Protein AF-A0A6A5CHT4-F1 (afdb_monomer_lite)

Radius of gyration: 23.26 Å; chains: 1; bounding box: 68×77×58 Å

Structure (mmCIF, N/CA/C/O backbone):
data_AF-A0A6A5CHT4-F1
#
_entry.id   AF-A0A6A5CHT4-F1
#
loop_
_atom_site.group_PDB
_atom_site.id
_atom_site.type_symbol
_atom_site.label_atom_id
_atom_site.label_alt_id
_atom_site.label_comp_id
_atom_site.label_asym_id
_atom_site.label_entity_id
_atom_site.label_seq_id
_atom_site.pdbx_PDB_ins_code
_atom_site.Cartn_x
_atom_site.Cartn_y
_atom_site.Cartn_z
_atom_site.occupancy
_atom_site.B_iso_or_equiv
_atom_site.auth_seq_id
_atom_site.auth_comp_id
_atom_site.auth_asym_id
_atom_site.auth_atom_id
_atom_site.pdbx_PDB_model_num
ATOM 1 N N . MET A 1 1 ? -0.235 -49.324 31.907 1.00 38.91 1 MET A N 1
ATOM 2 C CA . MET A 1 1 ? 0.063 -48.849 30.539 1.00 38.91 1 MET A CA 1
ATOM 3 C C . MET A 1 1 ? -1.149 -49.153 29.674 1.00 38.91 1 MET A C 1
ATOM 5 O O . MET A 1 1 ? -1.351 -50.305 29.325 1.00 38.91 1 MET A O 1
ATOM 9 N N . ILE A 1 2 ? -2.003 -48.160 29.427 1.00 32.97 2 ILE A N 1
ATOM 10 C CA . ILE A 1 2 ? -3.200 -48.293 28.584 1.00 32.97 2 ILE A CA 1
ATOM 11 C C . ILE A 1 2 ? -2.998 -47.318 27.427 1.00 32.97 2 ILE A C 1
ATOM 13 O O . ILE A 1 2 ? -2.928 -46.111 27.636 1.00 32.97 2 ILE A O 1
ATOM 17 N N . SER A 1 3 ? -2.798 -47.869 26.233 1.00 34.25 3 SER A N 1
ATOM 18 C CA . SER A 1 3 ? -2.636 -47.135 24.981 1.00 34.25 3 SER A CA 1
ATOM 19 C C . SER A 1 3 ? -4.022 -46.902 24.385 1.00 34.25 3 SER A C 1
ATOM 21 O O . SER A 1 3 ? -4.659 -47.841 23.911 1.00 34.25 3 SER A O 1
ATOM 23 N N . SER A 1 4 ? -4.511 -45.665 24.443 1.00 37.53 4 SER A N 1
ATOM 24 C CA . SER A 1 4 ? -5.706 -45.233 23.720 1.00 37.53 4 SER A CA 1
ATOM 25 C C . SER A 1 4 ? -5.294 -44.616 22.380 1.00 37.53 4 SER A C 1
ATOM 27 O O . SER A 1 4 ? -4.564 -43.628 22.317 1.00 37.53 4 SER A O 1
ATOM 29 N N . LYS A 1 5 ? -5.754 -45.234 21.287 1.00 37.47 5 LYS A N 1
ATOM 30 C CA . LYS A 1 5 ? -5.679 -44.677 19.929 1.00 37.47 5 LYS A CA 1
ATOM 31 C C . LYS A 1 5 ? -6.566 -43.426 19.832 1.00 37.47 5 LYS A C 1
ATOM 33 O O . LYS A 1 5 ? -7.684 -43.468 20.347 1.00 37.47 5 LYS A O 1
ATOM 38 N N . PRO A 1 6 ? -6.151 -42.360 19.126 1.00 37.06 6 PRO A N 1
ATOM 39 C CA . PRO A 1 6 ? -7.050 -41.267 18.794 1.00 37.06 6 PRO A CA 1
ATOM 40 C C . PRO A 1 6 ? -7.965 -41.656 17.627 1.00 37.06 6 PRO A C 1
ATOM 42 O O . PRO A 1 6 ? -7.514 -42.177 16.606 1.00 37.06 6 PRO A O 1
ATOM 45 N N . SER A 1 7 ? -9.256 -41.384 17.800 1.00 35.72 7 SER A N 1
ATOM 46 C CA . SER A 1 7 ? -10.306 -41.482 16.789 1.00 35.72 7 SER A CA 1
ATOM 47 C C . SER A 1 7 ? -10.088 -40.461 15.670 1.00 35.72 7 SER A C 1
ATOM 49 O O . SER A 1 7 ? -9.978 -39.262 15.932 1.00 35.72 7 SER A O 1
ATOM 51 N N . SER A 1 8 ? -10.068 -40.931 14.426 1.00 33.00 8 SER A N 1
ATOM 52 C CA . SER A 1 8 ? -10.074 -40.109 13.218 1.00 33.00 8 SER A CA 1
ATOM 53 C C . SER A 1 8 ? -11.395 -39.343 13.098 1.00 33.00 8 SER A C 1
ATOM 55 O O . SER A 1 8 ? -12.448 -39.948 12.893 1.00 33.00 8 SER A O 1
ATOM 57 N N . LEU A 1 9 ? -11.330 -38.019 13.225 1.00 36.09 9 LEU A N 1
ATOM 58 C CA . LEU A 1 9 ? -12.411 -37.107 12.859 1.00 36.09 9 LEU A CA 1
ATOM 59 C C . LEU A 1 9 ? -12.574 -37.119 11.336 1.00 36.09 9 LEU A C 1
ATOM 61 O O . LEU A 1 9 ? -11.626 -36.860 10.599 1.00 36.09 9 LEU A O 1
ATOM 65 N N . SER A 1 10 ? -13.782 -37.448 10.893 1.00 34.97 10 SER A N 1
ATOM 66 C CA . SER A 1 10 ? -14.227 -37.412 9.505 1.00 34.97 10 SER A CA 1
ATOM 67 C C . SER A 1 10 ? -14.168 -35.989 8.946 1.00 34.97 10 SER A C 1
ATOM 69 O O . SER A 1 10 ? -14.774 -35.071 9.504 1.00 34.97 10 SER A O 1
ATOM 71 N N . GLU A 1 11 ? -13.467 -35.820 7.827 1.00 34.38 11 GLU A N 1
ATOM 72 C CA . GLU A 1 11 ? -13.495 -34.610 7.008 1.00 34.38 11 GLU A CA 1
ATOM 73 C C . GLU A 1 11 ? -14.907 -34.405 6.439 1.00 34.38 11 GLU A C 1
ATOM 75 O O . GLU A 1 11 ? -15.365 -35.142 5.568 1.00 34.38 11 GLU A O 1
ATOM 80 N N . ASN A 1 12 ? -15.612 -33.395 6.950 1.00 36.75 12 ASN A N 1
ATOM 81 C CA . ASN A 1 12 ? -16.870 -32.930 6.379 1.00 36.75 12 ASN A CA 1
ATOM 82 C C . ASN A 1 12 ? -16.598 -32.242 5.033 1.00 36.75 12 ASN A C 1
ATOM 84 O O . ASN A 1 12 ? -16.135 -31.102 4.966 1.00 36.75 12 ASN A O 1
ATOM 88 N N . THR A 1 13 ? -16.928 -32.936 3.948 1.00 38.38 13 THR A N 1
ATOM 89 C CA . THR A 1 13 ? -16.985 -32.418 2.581 1.00 38.38 13 THR A CA 1
ATOM 90 C C . THR A 1 13 ? -18.195 -31.497 2.404 1.00 38.38 13 THR A C 1
ATOM 92 O O . THR A 1 13 ? -19.235 -31.903 1.894 1.00 38.38 13 THR A O 1
ATOM 95 N N . ALA A 1 14 ? -18.056 -30.237 2.807 1.00 39.94 14 ALA A N 1
ATOM 96 C CA . ALA A 1 14 ? -18.981 -29.159 2.464 1.00 39.94 14 ALA A CA 1
ATOM 97 C C . ALA A 1 14 ? -18.178 -27.973 1.907 1.00 39.94 14 ALA A C 1
ATOM 99 O O . ALA A 1 14 ? -17.934 -27.003 2.611 1.00 39.94 14 ALA A O 1
ATOM 100 N N . ASN A 1 15 ? -17.668 -28.086 0.672 1.00 40.62 15 ASN A N 1
ATOM 101 C CA . ASN A 1 15 ? -16.909 -26.994 0.032 1.00 40.62 15 ASN A CA 1
ATOM 102 C C . ASN A 1 15 ? -16.878 -27.032 -1.514 1.00 40.62 15 ASN A C 1
ATOM 104 O O . ASN A 1 15 ? -15.967 -26.487 -2.135 1.00 40.62 15 ASN A O 1
ATOM 108 N N . ALA A 1 16 ? -17.850 -27.675 -2.168 1.00 39.44 16 ALA A N 1
ATOM 109 C CA . ALA A 1 16 ? -17.782 -27.899 -3.618 1.00 39.44 16 ALA A CA 1
ATOM 110 C C . ALA A 1 16 ? -18.576 -26.904 -4.493 1.00 39.44 16 ALA A C 1
ATOM 112 O O . ALA A 1 16 ? -18.330 -26.855 -5.693 1.00 39.44 16 ALA A O 1
ATOM 113 N N . SER A 1 17 ? -19.491 -26.087 -3.955 1.00 39.78 17 SER A N 1
ATOM 114 C CA . SER A 1 17 ? -20.419 -25.302 -4.798 1.00 39.78 17 SER A CA 1
ATOM 115 C C . SER A 1 17 ? -20.068 -23.820 -5.010 1.00 39.78 17 SER A C 1
ATOM 117 O O . SER A 1 17 ? -20.669 -23.190 -5.874 1.00 39.78 17 SER A O 1
ATOM 119 N N . SER A 1 18 ? -19.076 -23.252 -4.312 1.00 47.69 18 SER A N 1
ATOM 120 C CA . SER A 1 18 ? -18.668 -21.837 -4.472 1.00 47.69 18 SER A CA 1
ATOM 121 C C . SER A 1 18 ? -17.356 -21.628 -5.247 1.00 47.69 18 SER A C 1
ATOM 123 O O . SER A 1 18 ? -17.003 -20.495 -5.571 1.00 47.69 18 SER A O 1
ATOM 125 N N . ASN A 1 19 ? -16.640 -22.702 -5.602 1.00 47.81 19 ASN A N 1
ATOM 126 C CA . ASN A 1 19 ? -15.294 -22.609 -6.184 1.00 47.81 19 ASN A CA 1
ATOM 127 C C . ASN A 1 19 ? -15.244 -22.361 -7.706 1.00 47.81 19 ASN A C 1
ATOM 129 O O . ASN A 1 19 ? -14.164 -22.102 -8.231 1.00 47.81 19 ASN A O 1
ATOM 133 N N . ASN A 1 20 ? -16.379 -22.370 -8.416 1.00 51.00 20 ASN A N 1
ATOM 134 C CA . ASN A 1 20 ? -16.409 -22.176 -9.877 1.00 51.00 20 ASN A CA 1
ATOM 135 C C . ASN A 1 20 ? -16.522 -20.713 -10.342 1.00 51.00 20 ASN A C 1
ATOM 137 O O . ASN A 1 20 ? -16.522 -20.459 -11.543 1.00 51.00 20 ASN A O 1
ATOM 141 N N . LEU A 1 21 ? -16.579 -19.739 -9.429 1.00 56.16 21 LEU A N 1
ATOM 142 C CA . LEU A 1 21 ? -16.681 -18.318 -9.794 1.00 56.16 21 LEU A CA 1
ATOM 143 C C . LEU A 1 21 ? -15.366 -17.701 -10.297 1.00 56.16 21 LEU A C 1
ATOM 145 O O . LEU A 1 21 ? -15.386 -16.587 -10.806 1.00 56.16 21 LEU A O 1
ATOM 149 N N . TRP A 1 22 ? -14.231 -18.400 -10.207 1.00 64.44 22 TRP A N 1
ATOM 150 C CA . TRP A 1 22 ? -12.908 -17.830 -10.491 1.00 64.44 22 TRP A CA 1
ATOM 151 C C . TRP A 1 22 ? -12.179 -18.585 -11.613 1.00 64.44 22 TRP A C 1
ATOM 153 O O . TRP A 1 22 ? -11.127 -19.192 -11.388 1.00 64.44 22 TRP A O 1
ATOM 163 N N . SER A 1 23 ? -12.741 -18.558 -12.827 1.00 65.94 23 SER A N 1
ATOM 164 C CA . SER A 1 23 ? -12.047 -19.034 -14.034 1.00 65.94 23 SER A CA 1
ATOM 165 C C . SER A 1 23 ? -10.729 -18.274 -14.257 1.00 65.94 23 SER A C 1
ATOM 167 O O . SER A 1 23 ? -10.511 -17.186 -13.720 1.00 65.94 23 SER A O 1
ATOM 169 N N . THR A 1 24 ? -9.826 -18.834 -15.064 1.00 61.00 24 THR A N 1
ATOM 170 C CA . THR A 1 24 ? -8.543 -18.196 -15.409 1.00 61.00 24 THR A CA 1
ATOM 171 C C . THR A 1 24 ? -8.716 -16.829 -16.075 1.00 61.00 24 THR A C 1
ATOM 173 O O . THR A 1 24 ? -7.968 -15.914 -15.741 1.00 61.00 24 THR A O 1
ATOM 176 N N . SER A 1 25 ? -9.723 -16.655 -16.940 1.00 59.25 25 SER A N 1
ATOM 177 C CA . SER A 1 25 ? -10.056 -15.351 -17.537 1.00 59.25 25 SER A CA 1
ATOM 178 C C . SER A 1 25 ? -10.517 -14.335 -16.490 1.00 59.25 25 SER A C 1
ATOM 180 O O . SER A 1 25 ? -10.097 -13.185 -16.532 1.00 59.25 25 SER A O 1
ATOM 182 N N . ASN A 1 26 ? -11.287 -14.770 -15.488 1.00 80.44 26 ASN A N 1
ATOM 183 C CA . ASN A 1 26 ? -11.727 -13.898 -14.401 1.00 80.44 26 ASN A CA 1
ATOM 184 C C . ASN A 1 26 ? -10.540 -13.452 -13.521 1.00 80.44 26 ASN A C 1
ATOM 186 O O . ASN A 1 26 ? -10.456 -12.303 -13.104 1.00 80.44 26 ASN A O 1
ATOM 190 N N . LYS A 1 27 ? -9.553 -14.327 -13.276 1.00 81.69 27 LYS A N 1
ATOM 191 C CA . LYS A 1 27 ? -8.373 -13.981 -12.454 1.00 81.69 27 LYS A CA 1
ATOM 192 C C . LYS A 1 27 ? -7.547 -12.824 -13.017 1.00 81.69 27 LYS A C 1
ATOM 194 O O . LYS A 1 27 ? -7.031 -12.036 -12.229 1.00 81.69 27 LYS A O 1
ATOM 199 N N . GLN A 1 28 ? -7.444 -12.719 -14.341 1.00 84.25 28 GLN A N 1
ATOM 200 C CA . GLN A 1 28 ? -6.768 -11.611 -15.015 1.00 84.25 28 GLN A CA 1
ATOM 201 C C . GLN A 1 28 ? -7.445 -10.274 -14.692 1.00 84.25 28 GLN A C 1
ATOM 203 O O . GLN A 1 28 ? -6.804 -9.381 -14.144 1.00 84.25 28 GLN A O 1
ATOM 208 N N . GLU A 1 29 ? -8.749 -10.171 -14.956 1.00 88.56 29 GLU A N 1
ATOM 209 C CA . GLU A 1 29 ? -9.533 -8.947 -14.741 1.00 88.56 29 GLU A CA 1
ATOM 210 C C . GLU A 1 29 ? -9.485 -8.486 -13.277 1.00 88.56 29 GLU A C 1
ATOM 212 O O . GLU A 1 29 ? -9.360 -7.300 -12.973 1.00 88.56 29 GLU A O 1
ATOM 217 N N . LEU A 1 30 ? -9.518 -9.436 -12.343 1.00 90.00 30 LEU A N 1
ATOM 218 C CA . LEU A 1 30 ? -9.447 -9.146 -10.911 1.00 90.00 30 LEU A CA 1
ATOM 219 C C . LEU A 1 30 ? -8.062 -8.691 -10.473 1.00 90.00 30 LEU A C 1
ATOM 221 O O . LEU A 1 30 ? -7.943 -7.874 -9.562 1.00 90.00 30 LEU A O 1
ATOM 225 N N . PHE A 1 31 ? -7.008 -9.228 -11.080 1.00 89.81 31 PHE A N 1
ATOM 226 C CA . PHE A 1 31 ? -5.660 -8.765 -10.799 1.00 89.81 31 PHE A CA 1
ATOM 227 C C . PHE A 1 31 ? -5.429 -7.367 -11.389 1.00 89.81 31 PHE A C 1
ATOM 229 O O . PHE A 1 31 ? -4.841 -6.516 -10.720 1.00 89.81 31 PHE A O 1
ATOM 236 N N . ASP A 1 32 ? -5.961 -7.091 -12.583 1.00 89.81 32 ASP A N 1
ATOM 237 C CA . ASP A 1 32 ? -5.946 -5.753 -13.185 1.00 89.81 32 ASP A CA 1
ATOM 238 C C . ASP A 1 32 ? -6.676 -4.741 -12.296 1.00 89.81 32 ASP A C 1
ATOM 240 O O . ASP A 1 32 ? -6.207 -3.618 -12.116 1.00 89.81 32 ASP A O 1
ATOM 244 N N . LEU A 1 33 ? -7.757 -5.158 -11.635 1.00 92.44 33 LEU A N 1
ATOM 245 C CA . LEU A 1 33 ? -8.448 -4.342 -10.642 1.00 92.44 33 LEU A CA 1
ATOM 246 C C . LEU A 1 33 ? -7.562 -3.999 -9.431 1.00 92.44 33 LEU A C 1
ATOM 248 O O . LEU A 1 33 ? -7.574 -2.857 -8.971 1.00 92.44 33 LEU A O 1
ATOM 252 N N . ILE A 1 34 ? -6.752 -4.948 -8.938 1.00 93.94 34 ILE A N 1
ATOM 253 C CA . ILE A 1 34 ? -5.752 -4.681 -7.885 1.00 93.94 34 ILE A CA 1
ATOM 254 C C . ILE A 1 34 ? -4.716 -3.668 -8.387 1.00 93.94 34 ILE A C 1
ATOM 256 O O . ILE A 1 34 ? -4.393 -2.724 -7.666 1.00 93.94 34 ILE A O 1
ATOM 260 N N . TRP A 1 35 ? -4.198 -3.850 -9.607 1.00 92.81 35 TRP A N 1
ATOM 261 C CA . TRP A 1 35 ? -3.200 -2.961 -10.211 1.00 92.81 35 TRP A CA 1
ATOM 262 C C . TRP A 1 35 ? -3.734 -1.531 -10.363 1.00 92.81 35 TRP A C 1
ATOM 264 O O . TRP A 1 35 ? -3.091 -0.583 -9.912 1.00 92.81 35 TRP A O 1
ATOM 274 N N . GLN A 1 36 ? -4.940 -1.376 -10.914 1.00 93.75 36 GLN A N 1
ATOM 275 C CA . GLN A 1 36 ? -5.582 -0.076 -11.110 1.00 93.75 36 GLN A CA 1
ATOM 276 C C . GLN A 1 36 ? -5.858 0.630 -9.783 1.00 93.75 36 GLN A C 1
ATOM 278 O O . GLN A 1 36 ? -5.482 1.789 -9.625 1.00 93.75 36 GLN A O 1
ATOM 283 N N . ASN A 1 37 ? -6.465 -0.068 -8.816 1.00 96.00 37 ASN A N 1
ATOM 284 C CA . ASN A 1 37 ? -6.767 0.523 -7.514 1.00 96.00 37 ASN A CA 1
ATOM 285 C C . ASN A 1 37 ? -5.491 0.960 -6.784 1.00 96.00 37 ASN A C 1
ATOM 287 O O . ASN A 1 37 ? -5.450 2.037 -6.187 1.00 96.00 37 ASN A O 1
ATOM 291 N N . LYS A 1 38 ? -4.424 0.158 -6.889 1.00 95.00 38 LYS A N 1
ATOM 292 C CA . LYS A 1 38 ? -3.111 0.493 -6.336 1.00 95.00 38 LYS A CA 1
ATOM 293 C C . LYS A 1 38 ? -2.531 1.753 -6.983 1.00 95.00 38 LYS A C 1
ATOM 295 O O . LYS A 1 38 ? -2.039 2.615 -6.262 1.00 95.00 38 LYS A O 1
ATOM 300 N N . ASN A 1 39 ? -2.598 1.897 -8.305 1.00 94.38 39 ASN A N 1
ATOM 301 C CA . ASN A 1 39 ? -2.090 3.089 -8.996 1.00 94.38 39 ASN A CA 1
ATOM 302 C C . ASN A 1 39 ? -2.905 4.339 -8.674 1.00 94.38 39 ASN A C 1
ATOM 304 O O . ASN A 1 39 ? -2.322 5.363 -8.333 1.00 94.38 39 ASN A O 1
ATOM 308 N N . HIS A 1 40 ? -4.235 4.241 -8.675 1.00 95.88 40 HIS A N 1
ATOM 309 C CA . HIS A 1 40 ? -5.104 5.354 -8.296 1.00 95.88 40 HIS A CA 1
ATOM 310 C C . HIS A 1 40 ? -4.875 5.799 -6.844 1.00 95.88 40 HIS A C 1
ATOM 312 O O . HIS A 1 40 ? -4.936 6.993 -6.554 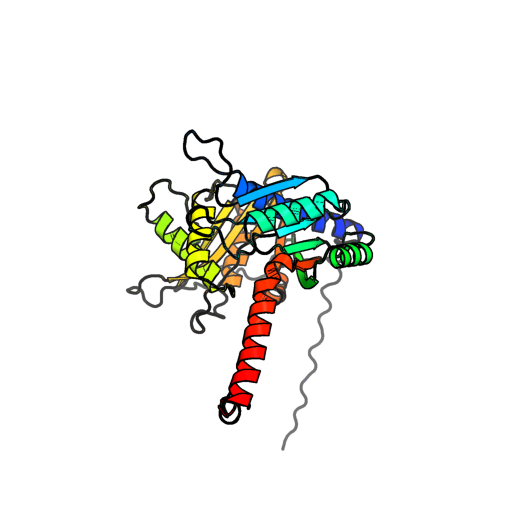1.00 95.88 40 HIS A O 1
ATOM 318 N N . TYR A 1 41 ? -4.544 4.875 -5.933 1.00 96.50 41 TYR A N 1
ATOM 319 C CA . TYR A 1 41 ? -4.115 5.228 -4.578 1.00 96.50 41 TYR A CA 1
ATOM 320 C C . TYR A 1 41 ? -2.853 6.107 -4.597 1.00 96.50 41 TYR A C 1
ATOM 322 O O . TYR A 1 41 ? -2.817 7.143 -3.936 1.00 96.50 41 TYR A O 1
ATOM 330 N N . TYR A 1 42 ? -1.833 5.759 -5.387 1.00 94.88 42 TYR A N 1
ATOM 331 C CA . TYR A 1 42 ? -0.620 6.579 -5.502 1.00 94.88 42 TYR A CA 1
ATOM 332 C C . TYR A 1 42 ? -0.836 7.904 -6.233 1.00 94.88 42 TYR A C 1
ATOM 334 O O . TYR A 1 42 ? -0.249 8.920 -5.850 1.00 94.88 42 TYR A O 1
ATOM 342 N N . GLU A 1 43 ? -1.692 7.924 -7.251 1.00 94.12 43 GLU A N 1
ATOM 343 C CA . GLU A 1 43 ? -2.110 9.157 -7.916 1.00 94.12 43 GLU A CA 1
ATOM 344 C C . GLU A 1 43 ? -2.818 10.088 -6.935 1.00 94.12 43 GLU A C 1
ATOM 346 O O . GLU A 1 43 ? -2.491 11.274 -6.894 1.00 94.12 43 GLU A O 1
ATOM 351 N N . HIS A 1 44 ? -3.703 9.553 -6.087 1.00 94.25 44 HIS A N 1
ATOM 352 C CA . HIS A 1 44 ? -4.362 10.311 -5.023 1.00 94.25 44 HIS A CA 1
ATOM 353 C C . HIS A 1 44 ? -3.350 10.902 -4.046 1.00 94.25 44 HIS A C 1
ATOM 355 O O . HIS A 1 44 ? -3.413 12.094 -3.751 1.00 94.25 44 HIS A O 1
ATOM 361 N N . LEU A 1 45 ? -2.375 10.115 -3.583 1.00 93.50 45 LEU A N 1
ATOM 362 C CA . LEU A 1 45 ? -1.317 10.637 -2.711 1.00 93.50 45 LEU A CA 1
ATOM 363 C C . LEU A 1 45 ? -0.515 11.767 -3.374 1.00 93.50 45 LEU A C 1
ATOM 365 O O . LEU A 1 45 ? -0.066 12.685 -2.692 1.00 93.50 45 LEU A O 1
ATOM 369 N N . SER A 1 46 ? -0.355 11.710 -4.696 1.00 91.19 46 SER A N 1
ATOM 370 C CA . SER A 1 46 ? 0.429 12.677 -5.467 1.00 91.19 46 SER A CA 1
ATOM 371 C C . SER A 1 46 ? -0.329 13.953 -5.832 1.00 91.19 46 SER A C 1
ATOM 373 O O . SER A 1 46 ? 0.306 14.985 -6.021 1.00 91.19 46 SER A O 1
ATOM 375 N N . HIS A 1 47 ? -1.657 13.903 -5.967 1.00 88.06 47 HIS A N 1
ATOM 376 C CA . HIS A 1 47 ? -2.447 15.000 -6.550 1.00 88.06 47 HIS A CA 1
ATOM 377 C C . HIS A 1 47 ? -3.548 15.546 -5.638 1.00 88.06 47 HIS A C 1
ATOM 379 O O . HIS A 1 47 ? -4.161 16.549 -5.978 1.00 88.06 47 HIS A O 1
ATOM 385 N N . SER A 1 48 ? -3.817 14.935 -4.482 1.00 80.12 48 SER A N 1
ATOM 386 C CA . SER A 1 48 ? -4.907 15.375 -3.595 1.00 80.12 48 SER A CA 1
ATOM 387 C C . SER A 1 48 ? -4.570 16.587 -2.712 1.00 80.12 48 SER A C 1
ATOM 389 O O . SER A 1 48 ? -5.170 16.742 -1.650 1.00 80.12 48 SER A O 1
ATOM 391 N N . ASN A 1 49 ? -3.631 17.448 -3.114 1.00 73.81 49 ASN A N 1
ATOM 392 C CA . ASN A 1 49 ? -3.287 18.630 -2.326 1.00 73.81 49 ASN A CA 1
ATOM 393 C C . ASN A 1 49 ? -4.290 19.761 -2.590 1.00 73.81 49 ASN A C 1
ATOM 395 O O . ASN A 1 49 ? -4.569 20.091 -3.736 1.00 73.81 49 ASN A O 1
ATOM 399 N N . ASP A 1 50 ? -4.798 20.350 -1.512 1.00 57.12 50 ASP A N 1
ATOM 400 C CA . ASP A 1 50 ? -5.837 21.388 -1.520 1.00 57.12 50 ASP A CA 1
ATOM 401 C C . ASP A 1 50 ? -5.456 22.540 -0.577 1.00 57.12 50 ASP A C 1
ATOM 403 O O . ASP A 1 50 ? -6.317 23.154 0.045 1.00 57.12 50 ASP A O 1
ATOM 407 N N . ARG A 1 51 ? -4.157 22.815 -0.382 1.00 58.00 51 ARG A N 1
ATOM 408 C CA . ARG A 1 51 ? -3.771 24.043 0.331 1.00 58.00 51 ARG A CA 1
ATOM 409 C C . ARG A 1 51 ? -4.228 25.232 -0.519 1.00 58.00 51 ARG A C 1
ATOM 411 O O . ARG A 1 51 ? -3.707 25.427 -1.615 1.00 58.00 51 ARG A O 1
ATOM 418 N N . GLU A 1 52 ? -5.235 25.946 -0.009 1.00 44.56 52 GLU A N 1
ATOM 419 C CA . GLU A 1 52 ? -5.944 27.075 -0.622 1.00 44.56 52 GLU A CA 1
ATOM 420 C C . GLU A 1 52 ? -5.054 27.875 -1.590 1.00 44.56 52 GLU A C 1
ATOM 422 O O . GLU A 1 52 ? -4.125 28.572 -1.185 1.00 44.56 52 GLU A O 1
ATOM 427 N N . GLY A 1 53 ? -5.323 27.745 -2.892 1.00 48.88 53 GLY A N 1
ATOM 428 C CA . GLY A 1 53 ? -4.658 28.526 -3.941 1.00 48.88 53 GLY A CA 1
ATOM 429 C C . GLY A 1 53 ? -3.416 27.900 -4.584 1.00 48.88 53 GLY A C 1
ATOM 430 O O . GLY A 1 53 ? -2.896 28.476 -5.537 1.00 48.88 53 GLY A O 1
ATOM 431 N N . MET A 1 54 ? -2.956 26.724 -4.144 1.00 48.09 54 MET A N 1
ATOM 432 C CA . MET A 1 54 ? -1.968 25.933 -4.884 1.00 48.09 54 MET A CA 1
ATOM 433 C C . MET A 1 54 ? -2.646 24.722 -5.528 1.00 48.09 54 MET A C 1
ATOM 435 O O . MET A 1 54 ? -2.740 23.663 -4.912 1.00 48.09 54 MET A O 1
ATOM 439 N N . GLU A 1 55 ? -3.068 24.859 -6.790 1.00 53.72 55 GLU A N 1
ATOM 440 C CA . GLU A 1 55 ? -3.202 23.708 -7.693 1.00 53.72 55 GLU A CA 1
ATOM 441 C C . GLU A 1 55 ? -1.826 23.032 -7.765 1.00 53.72 55 GLU A C 1
ATOM 443 O O . GLU A 1 55 ? -0.931 23.456 -8.497 1.00 53.72 55 GLU A O 1
ATOM 448 N N . GLY A 1 56 ? -1.590 22.055 -6.894 1.00 64.81 56 GLY A N 1
ATOM 449 C CA . GLY A 1 56 ? -0.237 21.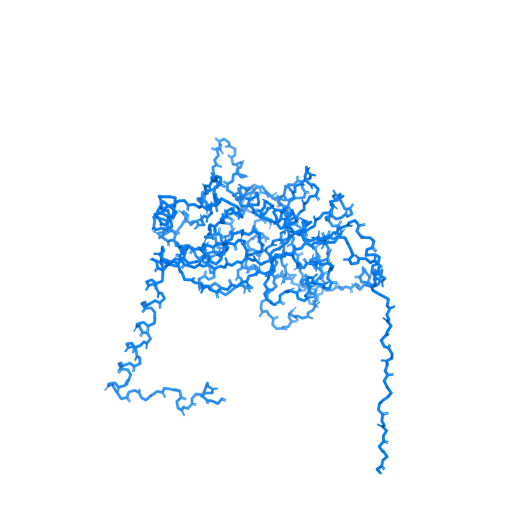626 -6.577 1.00 64.81 56 GLY A CA 1
ATOM 450 C C . GLY A 1 56 ? -0.143 20.126 -6.409 1.00 64.81 56 GLY A C 1
ATOM 451 O O . GLY A 1 56 ? -0.936 19.499 -5.719 1.00 64.81 56 GLY A O 1
ATOM 452 N N . LYS A 1 57 ? 0.888 19.536 -7.005 1.00 84.38 57 LYS A N 1
ATOM 453 C CA . LYS A 1 57 ? 1.308 18.175 -6.670 1.00 84.38 57 LYS A CA 1
ATOM 454 C C . LYS A 1 57 ? 1.739 18.125 -5.200 1.00 84.38 57 LYS A C 1
ATOM 456 O O . LYS A 1 57 ? 2.260 19.104 -4.663 1.00 84.38 57 LYS A O 1
ATOM 461 N N . ASN A 1 58 ? 1.540 16.987 -4.545 1.00 88.38 58 ASN A N 1
ATOM 462 C CA . ASN A 1 58 ? 2.083 16.732 -3.219 1.00 88.38 58 ASN A CA 1
ATOM 463 C C . ASN A 1 58 ? 3.617 16.805 -3.303 1.00 88.38 58 ASN A C 1
ATOM 465 O O . ASN A 1 58 ? 4.215 15.993 -4.011 1.00 88.38 58 ASN A O 1
ATOM 469 N N . PRO A 1 59 ? 4.280 17.739 -2.598 1.00 88.94 59 PRO A N 1
ATOM 470 C CA . PRO A 1 59 ? 5.720 17.947 -2.749 1.00 88.94 59 PRO A CA 1
ATOM 471 C C . PRO A 1 59 ? 6.545 16.761 -2.227 1.00 88.94 59 PRO A C 1
ATOM 473 O O . PRO A 1 59 ? 7.743 16.681 -2.484 1.00 88.94 59 PRO A O 1
ATOM 476 N N . CYS A 1 60 ? 5.910 15.837 -1.500 1.00 90.44 60 CYS A N 1
ATOM 477 C CA . CYS A 1 60 ? 6.541 14.632 -0.989 1.00 90.44 60 CYS A CA 1
ATOM 478 C C . CYS A 1 60 ? 6.525 13.459 -1.981 1.00 90.44 60 CYS A C 1
ATOM 480 O O . CYS A 1 60 ? 7.097 12.419 -1.662 1.00 90.44 60 CYS A O 1
ATOM 482 N N . ILE A 1 61 ? 5.881 13.576 -3.153 1.00 91.62 61 ILE A N 1
ATOM 483 C CA . ILE A 1 61 ? 5.886 12.522 -4.179 1.00 91.62 61 ILE A CA 1
ATOM 484 C C . ILE A 1 61 ? 6.147 13.100 -5.567 1.00 91.62 61 ILE A C 1
ATOM 486 O O . ILE A 1 61 ? 5.417 13.959 -6.056 1.00 91.62 61 ILE A O 1
ATOM 490 N N . ILE A 1 62 ? 7.136 12.530 -6.251 1.00 90.94 62 ILE A N 1
ATOM 491 C CA . ILE A 1 62 ? 7.225 12.599 -7.708 1.00 90.94 62 ILE A CA 1
ATOM 492 C C . ILE A 1 62 ? 6.419 11.434 -8.267 1.00 90.94 62 ILE A C 1
ATOM 494 O O . ILE A 1 62 ? 6.689 10.281 -7.935 1.00 90.94 62 ILE A O 1
ATOM 498 N N . SER A 1 63 ? 5.456 11.726 -9.136 1.00 93.75 63 SER A N 1
ATOM 499 C CA . SER A 1 63 ? 4.734 10.699 -9.880 1.00 93.75 63 SER A CA 1
ATOM 500 C C . SER A 1 63 ? 4.728 10.960 -11.376 1.00 93.75 63 SER A C 1
ATOM 502 O O . SER A 1 63 ? 4.760 12.104 -11.841 1.00 93.75 63 SER A O 1
ATOM 504 N N . GLU A 1 64 ? 4.684 9.867 -12.129 1.00 94.38 64 GLU A N 1
ATOM 505 C CA . GLU A 1 64 ? 4.536 9.868 -13.577 1.00 94.38 64 GLU A CA 1
ATOM 506 C C . GLU A 1 64 ? 3.685 8.673 -14.000 1.00 94.38 64 GLU A C 1
ATOM 508 O O . GLU A 1 64 ? 3.930 7.545 -13.577 1.00 94.38 64 GLU A O 1
ATOM 513 N N . SER A 1 65 ? 2.689 8.927 -14.846 1.00 94.25 65 SER A N 1
ATOM 514 C CA . SER A 1 65 ? 1.796 7.903 -15.383 1.00 94.25 65 SER A CA 1
ATOM 515 C C . SER A 1 65 ? 1.997 7.810 -16.894 1.00 94.25 65 SER A C 1
ATOM 517 O O . SER A 1 65 ? 1.922 8.814 -17.612 1.00 94.25 65 SER A O 1
ATOM 519 N N . LYS A 1 66 ? 2.310 6.608 -17.375 1.00 95.06 66 LYS A N 1
ATOM 520 C CA . LYS A 1 66 ? 2.491 6.251 -18.784 1.00 95.06 66 LYS A CA 1
ATOM 521 C C . LYS A 1 66 ? 1.682 4.986 -19.085 1.00 95.06 66 LYS A C 1
ATOM 523 O O . LYS A 1 66 ? 1.409 4.208 -18.175 1.00 95.06 66 LYS A O 1
ATOM 528 N N . PRO A 1 67 ? 1.347 4.712 -20.358 1.00 93.12 67 PRO A N 1
ATOM 529 C CA . PRO A 1 67 ? 0.655 3.471 -20.719 1.00 93.12 67 PRO A CA 1
ATOM 530 C C . PRO A 1 67 ? 1.387 2.195 -20.256 1.00 93.12 67 PRO A C 1
ATOM 532 O O . PRO A 1 67 ? 0.753 1.216 -19.873 1.00 93.12 67 PRO A O 1
ATOM 535 N N . SER A 1 68 ? 2.724 2.228 -20.238 1.00 92.56 68 SER A N 1
ATOM 536 C CA . SER A 1 68 ? 3.596 1.109 -19.864 1.00 92.56 68 SER A CA 1
ATOM 537 C C . SER A 1 68 ? 3.931 1.032 -18.368 1.00 92.56 68 SER A C 1
ATOM 539 O O . SER A 1 68 ? 4.346 -0.028 -17.891 1.00 92.56 68 SER A O 1
ATOM 541 N N . TYR A 1 69 ? 3.774 2.117 -17.601 1.00 94.75 69 TYR A N 1
ATOM 542 C CA . TYR A 1 69 ? 4.115 2.127 -16.179 1.00 94.75 69 TYR A CA 1
ATOM 543 C C . TYR A 1 69 ? 3.482 3.270 -15.385 1.00 94.75 69 TYR A C 1
ATOM 545 O O . TYR A 1 69 ? 3.151 4.329 -15.908 1.00 94.75 69 TYR A O 1
ATOM 553 N N . PHE A 1 70 ? 3.427 3.073 -14.072 1.00 96.19 70 PHE A N 1
ATOM 554 C CA . PHE A 1 70 ? 3.186 4.122 -13.095 1.00 96.19 70 PHE A CA 1
ATOM 555 C C . PHE A 1 70 ? 4.400 4.248 -12.167 1.00 96.19 70 PHE A C 1
ATOM 557 O O . PHE A 1 70 ? 4.785 3.279 -11.514 1.00 96.19 70 PHE A O 1
ATOM 564 N N . LEU A 1 71 ? 5.016 5.425 -12.108 1.00 96.50 71 LEU A N 1
ATOM 565 C CA . LEU A 1 71 ? 6.131 5.747 -11.221 1.00 96.50 71 LEU A CA 1
ATOM 566 C C . LEU A 1 71 ? 5.624 6.560 -10.030 1.00 96.50 71 LEU A C 1
ATOM 568 O O . LEU A 1 71 ? 4.915 7.547 -10.205 1.00 96.50 71 LEU A O 1
ATOM 572 N N . SER A 1 72 ? 6.060 6.183 -8.834 1.00 95.38 72 SER A N 1
ATOM 573 C CA . SER A 1 72 ? 5.958 6.975 -7.612 1.00 95.38 72 SER A CA 1
ATOM 574 C C . SER A 1 72 ? 7.321 6.970 -6.928 1.00 95.38 72 SER A C 1
ATOM 576 O O . SER A 1 72 ? 7.939 5.919 -6.785 1.00 95.38 72 SER A O 1
ATOM 578 N N . LEU A 1 73 ? 7.800 8.133 -6.504 1.00 93.06 73 LEU A N 1
ATOM 579 C CA . LEU A 1 73 ? 9.026 8.291 -5.727 1.00 93.06 73 LEU A CA 1
ATOM 580 C C . LEU A 1 73 ? 8.738 9.228 -4.559 1.00 93.06 73 LEU A C 1
ATOM 582 O O . LEU A 1 73 ? 8.398 10.392 -4.767 1.00 93.06 73 LEU A O 1
ATOM 586 N N . GLY A 1 74 ? 8.864 8.719 -3.336 1.00 89.69 74 GLY A N 1
ATOM 587 C CA . GLY A 1 74 ? 8.765 9.528 -2.132 1.00 89.69 74 GLY A CA 1
ATOM 588 C C . GLY A 1 74 ? 10.016 10.384 -1.969 1.00 89.69 74 GLY A C 1
ATOM 589 O O . GLY A 1 74 ? 11.129 9.868 -1.991 1.00 89.69 74 GLY A O 1
ATOM 590 N N . MET A 1 75 ? 9.835 11.683 -1.773 1.00 86.25 75 MET A N 1
ATOM 591 C CA . MET A 1 75 ? 10.906 12.619 -1.444 1.00 86.25 75 MET A CA 1
ATOM 592 C C . MET A 1 75 ? 10.570 13.373 -0.167 1.00 86.25 75 MET A C 1
ATOM 594 O O . MET A 1 75 ? 9.405 13.652 0.112 1.00 86.25 75 MET A O 1
ATOM 598 N N . ASP A 1 76 ? 11.581 13.732 0.616 1.00 81.62 76 ASP A N 1
ATOM 599 C CA . ASP A 1 76 ? 11.386 14.661 1.727 1.00 81.62 76 ASP A CA 1
ATOM 600 C C . ASP A 1 76 ? 11.989 16.024 1.388 1.00 81.62 76 ASP A C 1
ATOM 602 O O . ASP A 1 76 ? 13.195 16.211 1.585 1.00 81.62 76 ASP A O 1
ATOM 606 N N . PRO A 1 77 ? 11.168 16.975 0.894 1.00 78.12 77 PRO A N 1
ATOM 607 C CA . PRO A 1 77 ? 11.634 18.320 0.569 1.00 78.12 77 PRO A CA 1
ATOM 608 C C . PRO A 1 77 ? 12.072 19.105 1.816 1.00 78.12 77 PRO A C 1
ATOM 610 O O . PRO A 1 77 ? 12.630 20.188 1.679 1.00 78.12 77 PRO A O 1
ATOM 613 N N . TYR A 1 78 ? 11.824 18.580 3.022 1.00 77.12 78 TYR A N 1
ATOM 614 C CA . TYR A 1 78 ? 12.185 19.198 4.296 1.00 77.12 78 TYR A CA 1
ATOM 615 C C . TYR A 1 78 ? 13.481 18.630 4.892 1.00 77.12 78 TYR A C 1
ATOM 617 O O . TYR A 1 78 ? 13.874 19.025 5.988 1.00 77.12 78 TYR A O 1
ATOM 625 N N . SER A 1 79 ? 14.153 17.712 4.190 1.00 75.19 79 SER A N 1
ATOM 626 C CA . SER A 1 79 ? 15.438 17.150 4.608 1.00 75.19 79 SER A CA 1
ATOM 627 C C . SER A 1 79 ? 16.573 17.630 3.702 1.00 75.19 79 SER A C 1
ATOM 629 O O . SER A 1 79 ? 16.441 17.608 2.480 1.00 75.19 79 SER A O 1
ATOM 631 N N . ASP A 1 80 ? 17.726 17.970 4.288 1.00 65.31 80 ASP A N 1
ATOM 632 C CA . ASP A 1 80 ? 18.890 18.525 3.568 1.00 65.31 80 ASP A CA 1
ATOM 633 C C . ASP A 1 80 ? 19.427 17.631 2.434 1.00 65.31 80 ASP A C 1
ATOM 635 O O . ASP A 1 80 ? 20.152 18.093 1.559 1.00 65.31 80 ASP A O 1
ATOM 639 N N . ASN A 1 81 ? 19.086 16.339 2.442 1.00 65.50 81 ASN A N 1
ATOM 640 C CA . ASN A 1 81 ? 19.538 15.374 1.441 1.00 65.50 81 ASN A CA 1
ATOM 641 C C . ASN A 1 81 ? 18.404 14.811 0.567 1.00 65.50 81 ASN A C 1
ATOM 643 O O . ASN A 1 81 ? 18.695 14.007 -0.315 1.00 65.50 81 ASN A O 1
ATOM 647 N N . GLY A 1 82 ? 17.130 15.126 0.841 1.00 59.56 82 GLY A N 1
ATOM 648 C CA . GLY A 1 82 ? 15.960 14.569 0.137 1.00 59.56 82 GLY A CA 1
ATOM 649 C C . GLY A 1 82 ? 15.718 13.059 0.314 1.00 59.56 82 GLY A C 1
ATOM 650 O O . GLY A 1 82 ? 14.701 12.534 -0.140 1.00 59.56 82 GLY A O 1
ATOM 651 N N . LYS A 1 83 ? 16.639 12.342 0.975 1.00 69.56 83 LYS A N 1
ATOM 652 C CA . LYS A 1 83 ? 16.679 10.874 1.037 1.00 69.56 83 LYS A CA 1
ATOM 653 C C . LYS A 1 83 ? 15.649 10.324 2.012 1.00 69.56 83 LYS A C 1
ATOM 655 O O . LYS A 1 83 ? 15.836 10.399 3.228 1.00 69.56 83 LYS A O 1
ATOM 660 N N . VAL A 1 84 ? 14.651 9.620 1.486 1.00 73.38 84 VAL A N 1
ATOM 661 C CA . VAL A 1 84 ? 13.775 8.770 2.298 1.00 73.38 84 VAL A CA 1
ATOM 662 C C . VAL A 1 84 ? 13.658 7.392 1.683 1.00 73.38 84 VAL A C 1
ATOM 664 O O . VAL A 1 84 ? 13.392 7.233 0.494 1.00 73.38 84 VAL A O 1
ATOM 667 N N . MET A 1 85 ? 13.832 6.367 2.514 1.00 73.44 85 MET A N 1
ATOM 668 C CA . MET A 1 85 ? 13.491 5.004 2.133 1.00 73.44 85 MET A CA 1
ATOM 669 C C . MET A 1 85 ? 12.048 4.725 2.522 1.00 73.44 85 MET A C 1
ATOM 671 O O . MET A 1 85 ? 11.737 4.573 3.701 1.00 73.44 85 MET A O 1
ATOM 675 N N . THR A 1 86 ? 11.178 4.634 1.524 1.00 80.06 86 THR A N 1
ATOM 676 C CA . THR A 1 86 ? 9.768 4.296 1.711 1.00 80.06 86 THR A CA 1
ATOM 677 C C . THR A 1 86 ? 9.367 3.174 0.764 1.00 80.06 86 THR A C 1
ATOM 679 O O . THR A 1 86 ? 10.023 2.933 -0.249 1.00 80.06 86 THR A O 1
ATOM 682 N N . PHE A 1 87 ? 8.247 2.510 1.051 1.00 82.12 87 PHE A N 1
ATOM 683 C CA . PHE A 1 87 ? 7.607 1.616 0.082 1.00 82.12 87 PHE A CA 1
ATOM 684 C C . PHE A 1 87 ? 6.886 2.374 -1.049 1.00 82.12 87 PHE A C 1
ATOM 686 O O . PHE A 1 87 ? 6.214 1.750 -1.864 1.00 82.12 87 PHE A O 1
ATOM 693 N N . TYR A 1 88 ? 7.010 3.704 -1.107 1.00 86.75 88 TYR A N 1
ATOM 694 C CA . TYR A 1 88 ? 6.488 4.536 -2.188 1.00 86.75 88 TYR A CA 1
ATOM 695 C C . TYR A 1 88 ? 7.495 4.798 -3.290 1.00 86.75 88 TYR A C 1
ATOM 697 O O . TYR A 1 88 ? 7.092 5.355 -4.301 1.00 86.75 88 TYR A O 1
ATOM 705 N N . ASN A 1 89 ? 8.753 4.384 -3.120 1.00 90.56 89 ASN A N 1
ATOM 706 C CA . ASN A 1 89 ? 9.791 4.514 -4.134 1.00 90.56 89 ASN A CA 1
ATOM 707 C C . ASN A 1 89 ? 9.730 3.327 -5.097 1.00 90.56 89 ASN A C 1
ATOM 709 O O . ASN A 1 89 ? 10.521 2.383 -5.013 1.00 90.56 89 ASN A O 1
ATOM 713 N N . GLN A 1 90 ? 8.728 3.332 -5.967 1.00 93.69 90 GLN A N 1
ATOM 714 C CA . GLN A 1 90 ? 8.424 2.193 -6.812 1.00 93.69 90 GLN A CA 1
ATOM 715 C C . GLN A 1 90 ? 7.915 2.587 -8.194 1.00 93.69 90 GLN A C 1
ATOM 717 O O . GLN A 1 90 ? 7.214 3.579 -8.374 1.00 93.69 90 GLN A O 1
ATOM 722 N N . VAL A 1 91 ? 8.220 1.734 -9.163 1.00 95.69 91 VAL A N 1
ATOM 723 C CA . VAL A 1 91 ? 7.589 1.729 -10.476 1.00 95.69 91 VAL A CA 1
ATOM 724 C C . VAL A 1 91 ? 6.732 0.477 -10.611 1.00 95.69 91 VAL A C 1
ATOM 726 O O . VAL A 1 91 ? 7.172 -0.631 -10.307 1.00 95.69 91 VAL A O 1
ATOM 729 N N . HIS A 1 92 ? 5.487 0.643 -11.034 1.00 94.81 92 HIS A N 1
ATOM 730 C CA . HIS A 1 92 ? 4.582 -0.447 -11.366 1.00 94.81 92 HIS A CA 1
ATOM 731 C C . HIS A 1 92 ? 4.499 -0.575 -12.873 1.00 94.81 92 HIS A C 1
ATOM 733 O O . HIS A 1 92 ? 4.009 0.331 -13.542 1.00 94.81 92 HIS A O 1
ATOM 739 N N . PHE A 1 93 ? 4.938 -1.705 -13.409 1.00 92.94 93 PHE A N 1
ATOM 740 C CA . PHE A 1 93 ? 4.815 -1.957 -14.838 1.00 92.94 93 PHE A CA 1
ATOM 741 C C . PHE A 1 93 ? 3.404 -2.414 -15.186 1.00 92.94 93 PHE A C 1
ATOM 743 O O . PHE A 1 93 ? 2.742 -3.100 -14.398 1.00 92.94 93 PHE A O 1
ATOM 750 N N . HIS A 1 94 ? 2.938 -2.013 -16.364 1.00 89.12 94 HIS A N 1
ATOM 751 C CA . HIS A 1 94 ? 1.654 -2.452 -16.878 1.00 89.12 94 HIS A CA 1
ATOM 752 C C . HIS A 1 94 ? 1.705 -3.962 -17.188 1.00 89.12 94 HIS A C 1
ATOM 754 O O . HIS A 1 94 ? 2.701 -4.447 -17.736 1.00 89.12 94 HIS A O 1
ATOM 760 N N . PRO A 1 95 ? 0.642 -4.732 -16.888 1.00 82.12 95 PRO A N 1
ATOM 761 C CA . PRO A 1 95 ? 0.591 -6.170 -17.151 1.00 82.12 95 PRO A CA 1
ATOM 762 C C . PRO A 1 95 ? 0.879 -6.555 -18.601 1.00 82.12 95 PRO A C 1
ATOM 764 O O . PRO A 1 95 ? 1.517 -7.568 -18.857 1.00 82.12 95 PRO A O 1
ATOM 767 N N . THR A 1 96 ? 0.447 -5.752 -19.572 1.00 83.12 96 THR A N 1
ATOM 768 C CA . THR A 1 96 ? 0.565 -6.091 -21.002 1.00 83.12 96 THR A CA 1
ATOM 769 C C . THR A 1 96 ? 1.516 -5.194 -21.786 1.00 83.12 96 THR A C 1
ATOM 771 O O . THR A 1 96 ? 1.996 -5.627 -22.828 1.00 83.12 96 THR A O 1
ATOM 774 N N . GLN A 1 97 ? 1.862 -4.009 -21.281 1.00 88.56 97 GLN A N 1
ATOM 775 C CA . GLN A 1 97 ? 2.685 -3.028 -21.990 1.00 88.56 97 GLN A CA 1
ATOM 776 C C . GLN A 1 97 ? 3.970 -2.808 -21.202 1.00 88.56 97 GLN A C 1
ATOM 778 O O . GLN A 1 97 ? 3.943 -2.246 -20.114 1.00 88.56 97 GLN A O 1
ATOM 783 N N . PHE A 1 98 ? 5.092 -3.292 -21.722 1.00 89.50 98 PHE A N 1
ATOM 784 C CA . PHE A 1 98 ? 6.370 -3.143 -21.037 1.00 89.50 98 PHE A CA 1
ATOM 785 C C . PHE A 1 98 ? 7.057 -1.837 -21.473 1.00 89.50 98 PHE A C 1
ATOM 787 O O . PHE A 1 98 ? 6.952 -1.484 -22.652 1.00 89.50 98 PHE A O 1
ATOM 794 N N . PRO A 1 99 ? 7.699 -1.085 -20.559 1.00 92.38 99 PRO A N 1
ATOM 795 C CA . PRO A 1 99 ? 8.453 0.113 -20.922 1.00 92.38 99 PRO A CA 1
ATOM 796 C C . PRO A 1 99 ? 9.585 -0.220 -21.892 1.00 92.38 99 PRO A C 1
ATOM 798 O O . PRO A 1 99 ? 10.209 -1.277 -21.801 1.00 92.38 99 PRO A O 1
ATOM 801 N N . ASN A 1 100 ? 9.863 0.703 -22.809 1.00 94.00 100 ASN A N 1
ATOM 802 C CA . ASN A 1 100 ? 11.050 0.607 -23.651 1.00 94.00 100 ASN A CA 1
ATOM 803 C C . ASN A 1 100 ? 12.314 1.004 -22.854 1.00 94.00 100 ASN A C 1
ATOM 805 O O . ASN A 1 100 ? 12.243 1.405 -21.690 1.00 94.00 100 ASN A O 1
ATOM 809 N N . VAL A 1 101 ? 13.491 0.890 -23.475 1.00 92.38 101 VAL A N 1
ATOM 810 C CA . VAL A 1 101 ? 14.767 1.221 -22.813 1.00 92.38 101 VAL A CA 1
ATOM 811 C C . VAL A 1 101 ? 14.827 2.696 -22.393 1.00 92.38 101 VAL A C 1
ATOM 813 O O . VAL A 1 101 ? 15.286 2.994 -21.295 1.00 92.38 101 VAL A O 1
ATOM 816 N N . GLU A 1 102 ? 14.296 3.614 -23.206 1.00 94.38 102 GLU A N 1
ATOM 817 C CA . GLU A 1 102 ? 14.271 5.050 -22.889 1.00 94.38 102 GLU A CA 1
ATOM 818 C C . GLU A 1 102 ? 13.425 5.355 -21.643 1.00 94.38 102 GLU A C 1
ATOM 820 O O . GLU A 1 102 ? 13.832 6.146 -20.790 1.00 94.38 102 GLU A O 1
ATOM 825 N N . ASP A 1 103 ? 12.272 4.696 -21.506 1.00 95.44 103 ASP A N 1
ATOM 826 C CA . ASP A 1 103 ? 11.410 4.770 -20.326 1.00 95.44 103 ASP A CA 1
ATOM 827 C C . ASP A 1 103 ? 12.151 4.242 -19.0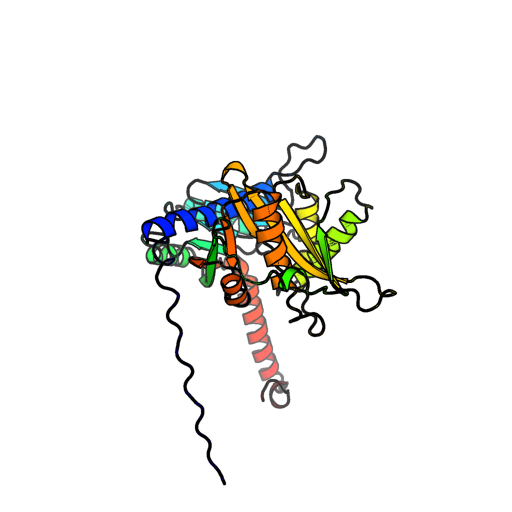87 1.00 95.44 103 ASP A C 1
ATOM 829 O O . ASP A 1 103 ? 12.150 4.889 -18.038 1.00 95.44 103 ASP A O 1
ATOM 833 N N . LEU A 1 104 ? 12.832 3.094 -19.195 1.00 93.81 104 LEU A N 1
ATOM 834 C CA . LEU A 1 104 ? 13.613 2.520 -18.093 1.00 93.81 104 LEU A CA 1
ATOM 835 C C . LEU A 1 104 ? 14.757 3.445 -17.655 1.00 93.81 104 LEU A C 1
ATOM 837 O O . LEU A 1 104 ? 14.955 3.650 -16.453 1.00 93.81 104 LEU A O 1
ATOM 841 N N . ASP A 1 105 ? 15.481 4.036 -18.602 1.00 92.38 105 ASP A N 1
ATOM 842 C CA . ASP A 1 105 ? 16.558 4.987 -18.320 1.00 92.38 105 ASP A CA 1
ATOM 843 C C . ASP A 1 105 ? 16.024 6.273 -17.682 1.00 92.38 105 ASP A C 1
ATOM 845 O O . ASP A 1 105 ? 16.606 6.784 -16.719 1.00 92.38 105 ASP A O 1
ATOM 849 N N . ARG A 1 106 ? 14.870 6.764 -18.144 1.00 94.62 106 ARG A N 1
ATOM 850 C CA . ARG A 1 106 ? 14.166 7.903 -17.542 1.00 94.62 106 ARG A CA 1
ATOM 851 C C . ARG A 1 106 ? 13.748 7.613 -16.101 1.00 94.62 106 ARG A C 1
ATOM 853 O O . ARG A 1 106 ? 14.002 8.435 -15.221 1.00 94.62 106 ARG A O 1
ATOM 860 N N . ILE A 1 107 ? 13.162 6.445 -15.833 1.00 95.00 107 ILE A N 1
ATOM 861 C CA . ILE A 1 107 ? 12.761 6.030 -14.481 1.00 95.00 107 ILE A CA 1
ATOM 862 C C . ILE A 1 107 ? 13.981 5.988 -13.543 1.00 95.00 107 ILE A C 1
ATOM 864 O O . ILE A 1 107 ? 13.934 6.533 -12.436 1.00 95.00 107 ILE A O 1
ATOM 868 N N . LYS A 1 108 ? 15.091 5.377 -13.981 1.00 92.44 108 LYS A N 1
ATOM 869 C CA . LYS A 1 108 ? 16.342 5.334 -13.203 1.00 92.44 108 LYS A CA 1
ATOM 870 C C . LYS A 1 108 ? 16.905 6.730 -12.961 1.00 92.44 108 LYS A C 1
ATOM 872 O O . LYS A 1 108 ? 17.345 7.025 -11.851 1.00 92.44 108 LYS A O 1
ATOM 877 N N . LYS A 1 109 ? 16.865 7.600 -13.975 1.00 92.31 109 LYS A N 1
ATOM 878 C CA . LYS A 1 109 ? 17.290 8.997 -13.859 1.00 92.31 109 LYS A CA 1
ATOM 879 C C . LYS A 1 109 ? 16.493 9.726 -12.775 1.00 92.31 109 LYS A C 1
ATOM 881 O O . LYS A 1 109 ? 17.116 10.336 -11.911 1.00 92.31 109 LYS A O 1
ATOM 886 N N . TYR A 1 110 ? 15.165 9.588 -12.749 1.00 92.00 110 TYR A N 1
ATOM 887 C CA . TYR A 1 110 ? 14.344 10.192 -11.695 1.00 92.00 110 TYR A CA 1
ATOM 888 C C . TYR A 1 110 ? 14.701 9.683 -10.298 1.00 92.00 110 TYR A C 1
ATOM 890 O O . TYR A 1 110 ? 14.877 10.485 -9.384 1.00 92.00 110 TYR A O 1
ATOM 898 N N . ALA A 1 111 ? 14.866 8.370 -10.121 1.00 90.44 111 ALA A N 1
ATOM 899 C CA . ALA A 1 111 ? 15.267 7.804 -8.831 1.00 90.44 111 ALA A CA 1
ATOM 900 C C . ALA A 1 111 ? 16.655 8.298 -8.381 1.00 90.44 111 ALA A C 1
ATOM 902 O O . ALA A 1 111 ? 16.867 8.605 -7.204 1.00 90.44 111 ALA A O 1
ATOM 903 N N . LYS A 1 112 ? 17.594 8.437 -9.327 1.00 88.06 112 LYS A N 1
ATOM 904 C CA . LYS A 1 112 ? 18.942 8.964 -9.089 1.00 88.06 112 LYS A CA 1
ATOM 905 C C . LYS A 1 112 ? 18.928 10.434 -8.674 1.00 88.06 112 LYS A C 1
ATOM 907 O O . LYS A 1 112 ? 19.604 10.771 -7.704 1.00 88.06 112 LYS A O 1
ATOM 912 N N . GLU A 1 113 ? 18.172 11.276 -9.377 1.00 86.88 113 GLU A N 1
ATOM 913 C CA . GLU A 1 113 ? 18.001 12.706 -9.074 1.00 86.88 113 GLU A CA 1
ATOM 914 C C . GLU A 1 113 ? 17.297 12.922 -7.728 1.00 86.88 113 GLU A C 1
ATOM 916 O O . GLU A 1 113 ? 17.698 13.786 -6.956 1.00 86.88 113 GLU A O 1
ATOM 921 N N . ALA A 1 114 ? 16.317 12.077 -7.400 1.00 84.81 114 ALA A N 1
ATOM 922 C CA . ALA A 1 114 ? 15.648 12.064 -6.100 1.00 84.81 114 ALA A CA 1
ATOM 923 C C . ALA A 1 114 ? 16.493 11.421 -4.980 1.00 84.81 114 ALA A C 1
ATOM 925 O O . ALA A 1 114 ? 16.117 11.465 -3.812 1.00 84.81 114 ALA A O 1
ATOM 926 N N . HIS A 1 115 ? 17.628 10.801 -5.316 1.00 83.69 115 HIS A N 1
ATOM 927 C CA . HIS A 1 115 ? 18.492 10.069 -4.389 1.00 83.69 115 HIS A CA 1
ATOM 928 C C . HIS A 1 115 ? 17.781 8.962 -3.582 1.00 83.69 115 HIS A C 1
ATOM 930 O O . HIS A 1 115 ? 18.150 8.693 -2.434 1.00 83.69 115 HIS A O 1
ATOM 936 N N . VAL A 1 116 ? 16.805 8.269 -4.178 1.00 84.62 116 VAL A N 1
ATOM 937 C CA . VAL A 1 116 ? 16.014 7.222 -3.506 1.00 84.62 116 VAL A CA 1
ATOM 938 C C . VAL A 1 116 ? 16.119 5.862 -4.192 1.00 84.62 116 VAL A C 1
ATOM 940 O O . VAL A 1 116 ? 16.195 5.812 -5.412 1.00 84.62 116 VAL A O 1
ATOM 943 N N . PRO A 1 117 ? 16.086 4.739 -3.446 1.00 85.81 117 PRO A N 1
ATOM 944 C CA . PRO A 1 117 ? 16.090 3.409 -4.051 1.00 85.81 117 PRO A CA 1
ATOM 945 C C . PRO A 1 117 ? 14.844 3.180 -4.905 1.00 85.81 117 PRO A C 1
ATOM 947 O O . PRO A 1 117 ? 13.750 3.532 -4.483 1.00 85.81 117 PRO A O 1
ATOM 950 N N . LEU A 1 118 ? 15.000 2.527 -6.056 1.00 90.56 118 LEU A N 1
ATOM 951 C CA . LEU A 1 118 ? 13.892 2.201 -6.952 1.00 90.56 118 LEU A CA 1
ATOM 952 C C . LEU A 1 118 ? 13.503 0.723 -6.848 1.00 90.56 118 LEU A C 1
ATOM 954 O O . LEU A 1 118 ? 14.314 -0.160 -7.144 1.00 90.56 118 LEU A O 1
ATOM 958 N N . LEU A 1 119 ? 12.241 0.471 -6.497 1.00 91.81 119 LEU A N 1
ATOM 959 C CA . LEU A 1 119 ? 11.609 -0.846 -6.539 1.00 91.81 119 LEU A CA 1
ATOM 960 C C . LEU A 1 119 ? 10.727 -0.993 -7.789 1.00 91.81 119 LEU A C 1
ATOM 962 O O . LEU A 1 119 ? 9.689 -0.355 -7.913 1.00 91.81 119 LEU A O 1
ATOM 966 N N . ALA A 1 120 ? 11.077 -1.887 -8.698 1.00 93.44 120 ALA A N 1
ATOM 967 C CA . ALA A 1 120 ? 10.186 -2.327 -9.760 1.00 93.44 120 ALA A CA 1
ATOM 968 C C . ALA A 1 120 ? 9.184 -3.368 -9.245 1.00 93.44 120 ALA A C 1
ATOM 970 O O . ALA A 1 120 ? 9.560 -4.320 -8.562 1.00 93.44 120 ALA A O 1
ATOM 971 N N . SER A 1 121 ? 7.911 -3.209 -9.601 1.00 93.38 121 SER A N 1
ATOM 972 C CA . SER A 1 121 ? 6.841 -4.176 -9.350 1.00 93.38 121 SER A CA 1
ATOM 973 C C . SER A 1 121 ? 6.229 -4.627 -10.673 1.00 93.38 121 SER A C 1
ATOM 975 O O . SER A 1 121 ? 5.592 -3.837 -11.371 1.00 93.38 121 SER A O 1
ATOM 977 N N . LEU A 1 122 ? 6.404 -5.908 -10.995 1.00 91.25 122 LEU A N 1
ATOM 978 C CA . LEU A 1 122 ? 5.871 -6.551 -12.193 1.00 91.25 122 LEU A CA 1
ATOM 979 C C . LEU A 1 122 ? 4.764 -7.550 -11.819 1.00 91.25 122 LEU A C 1
ATOM 981 O O . LEU A 1 122 ? 5.015 -8.474 -11.043 1.00 91.25 122 LEU A O 1
ATOM 985 N N . PRO A 1 123 ? 3.553 -7.420 -12.375 1.00 88.00 123 PRO A N 1
ATOM 986 C CA . PRO A 1 123 ? 2.529 -8.458 -12.303 1.00 88.00 123 PRO A CA 1
ATOM 987 C C . PRO A 1 123 ? 3.024 -9.807 -12.857 1.00 88.00 123 PRO A C 1
ATOM 989 O O . PRO A 1 123 ? 3.394 -9.899 -14.024 1.00 88.00 123 PRO A O 1
ATOM 992 N N . TYR A 1 124 ? 3.039 -10.864 -12.036 1.00 81.69 124 TYR A N 1
ATOM 993 C CA . TYR A 1 124 ? 3.606 -12.168 -12.415 1.00 81.69 124 TYR A CA 1
ATOM 994 C C . TYR A 1 124 ? 2.593 -13.117 -13.066 1.00 81.69 124 TYR A C 1
ATOM 996 O O . TYR A 1 124 ? 2.970 -13.962 -13.868 1.00 81.69 124 TYR A O 1
ATOM 1004 N N . TYR A 1 125 ? 1.304 -12.988 -12.742 1.00 72.00 125 TYR A N 1
ATOM 1005 C CA . TYR A 1 125 ? 0.267 -13.886 -13.268 1.00 72.00 125 TYR A CA 1
ATOM 1006 C C . TYR A 1 125 ? -0.304 -13.427 -14.615 1.00 72.00 125 TYR A C 1
ATOM 1008 O O . TYR A 1 125 ? -0.739 -14.240 -15.423 1.00 72.00 125 TYR A O 1
ATOM 1016 N N . THR A 1 126 ? -0.298 -12.117 -14.845 1.00 65.62 126 THR A N 1
ATOM 1017 C CA . THR A 1 126 ? -1.039 -11.463 -15.925 1.00 65.62 126 THR A CA 1
ATOM 1018 C C . THR A 1 126 ? -0.180 -11.022 -17.102 1.00 65.62 126 THR A C 1
ATOM 1020 O O . THR A 1 126 ? -0.689 -10.577 -18.128 1.00 65.62 126 THR A O 1
ATOM 1023 N N . SER A 1 127 ? 1.139 -11.128 -16.958 1.00 66.44 127 SER A N 1
ATOM 1024 C CA . SER A 1 127 ? 2.080 -10.709 -17.979 1.00 66.44 127 SER A CA 1
ATOM 1025 C C . SER A 1 127 ? 2.402 -11.880 -18.907 1.00 66.44 127 SER A C 1
ATOM 1027 O O . SER A 1 127 ? 3.186 -12.750 -18.508 1.00 66.44 127 SER A O 1
ATOM 1029 N N . PRO A 1 128 ? 1.895 -11.914 -20.158 1.00 69.50 128 PRO A N 1
ATOM 1030 C CA . PRO A 1 128 ? 2.500 -12.777 -21.164 1.00 69.50 128 PRO A CA 1
ATOM 1031 C C . PRO A 1 128 ? 3.996 -12.444 -21.223 1.00 69.50 128 PRO A C 1
ATOM 1033 O O . PRO A 1 128 ? 4.386 -11.275 -21.162 1.00 69.50 128 PRO A O 1
ATOM 1036 N N . ASN A 1 129 ? 4.837 -13.475 -21.257 1.00 82.50 129 ASN A N 1
ATOM 1037 C CA . ASN A 1 129 ? 6.297 -13.343 -21.255 1.00 82.50 129 ASN A CA 1
ATOM 1038 C C . ASN A 1 129 ? 6.878 -12.726 -19.969 1.00 82.50 129 ASN A C 1
ATOM 1040 O O . ASN A 1 129 ? 7.888 -12.031 -20.025 1.00 82.50 129 ASN A O 1
ATOM 1044 N N . VAL A 1 130 ? 6.269 -12.972 -18.800 1.00 84.81 130 VAL A N 1
ATOM 1045 C CA . VAL A 1 130 ? 6.807 -12.479 -17.519 1.00 84.81 130 VAL A CA 1
ATOM 1046 C C . VAL A 1 130 ? 8.288 -12.818 -17.338 1.00 84.81 130 VAL A C 1
ATOM 1048 O O . VAL A 1 130 ? 9.058 -11.935 -16.990 1.00 84.81 130 VAL A O 1
ATOM 1051 N N . GLU A 1 131 ? 8.710 -14.046 -17.647 1.00 87.50 131 GLU A N 1
ATOM 1052 C CA . GLU A 1 131 ? 10.114 -14.458 -17.511 1.00 87.50 131 GLU A CA 1
ATOM 1053 C C . GLU A 1 131 ? 11.036 -13.658 -18.441 1.00 87.50 131 GLU A C 1
ATOM 1055 O O . GLU A 1 131 ? 12.093 -13.207 -18.015 1.00 87.50 131 GLU A O 1
ATOM 1060 N N . GLN A 1 132 ? 10.597 -13.386 -19.675 1.00 89.81 132 GLN A N 1
ATOM 1061 C CA . GLN A 1 132 ? 11.331 -12.517 -20.597 1.00 89.81 132 GLN A CA 1
ATOM 1062 C C . GLN A 1 132 ? 11.458 -11.095 -20.037 1.00 89.81 132 GLN A C 1
ATOM 1064 O O . GLN A 1 132 ? 12.529 -10.510 -20.091 1.00 89.81 132 GLN A O 1
ATOM 1069 N N . ARG A 1 133 ? 10.391 -10.539 -19.457 1.00 89.81 133 ARG A N 1
ATOM 1070 C CA . ARG A 1 133 ? 10.420 -9.187 -18.874 1.00 89.81 133 ARG A CA 1
ATOM 1071 C C . ARG A 1 133 ? 11.281 -9.108 -17.621 1.00 89.81 133 ARG A C 1
ATOM 1073 O O . ARG A 1 133 ? 11.917 -8.090 -17.377 1.00 89.81 133 ARG A O 1
ATOM 1080 N N . LEU A 1 134 ? 11.302 -10.164 -16.811 1.00 89.31 134 LEU A N 1
ATOM 1081 C CA . LEU A 1 134 ? 12.211 -10.262 -15.670 1.00 89.31 134 LEU A CA 1
ATOM 1082 C C . LEU A 1 134 ? 13.670 -10.302 -16.138 1.00 89.31 134 LEU A C 1
ATOM 1084 O O . LEU A 1 134 ? 14.504 -9.612 -15.557 1.00 89.31 134 LEU A O 1
ATOM 1088 N N . GLU A 1 135 ? 13.955 -11.042 -17.210 1.00 90.06 135 GLU A N 1
ATOM 1089 C CA . GLU A 1 135 ? 15.268 -11.055 -17.858 1.00 90.06 135 GLU A CA 1
ATOM 1090 C C . GLU A 1 135 ? 15.626 -9.675 -18.438 1.00 90.06 135 GLU A C 1
ATOM 1092 O O . GLU A 1 135 ? 16.725 -9.180 -18.206 1.00 90.06 135 GLU A O 1
ATOM 1097 N N . GLU A 1 136 ? 14.691 -8.985 -19.097 1.00 91.06 136 GLU A N 1
ATOM 1098 C CA . GLU A 1 136 ? 14.890 -7.613 -19.586 1.00 91.06 136 GLU A CA 1
ATOM 1099 C C . GLU A 1 136 ? 15.188 -6.638 -18.435 1.00 91.06 136 GLU A C 1
ATOM 1101 O O . GLU A 1 136 ? 16.096 -5.812 -18.547 1.00 91.06 136 GLU A O 1
ATOM 1106 N N . LEU A 1 137 ? 14.490 -6.742 -17.296 1.00 91.25 137 LEU A N 1
ATOM 1107 C CA . LEU A 1 137 ? 14.809 -5.958 -16.097 1.00 91.25 137 LEU A CA 1
ATOM 1108 C C . LEU A 1 137 ? 16.210 -6.273 -15.573 1.00 91.25 137 LEU A C 1
ATOM 1110 O O . LEU A 1 137 ? 16.944 -5.346 -15.227 1.00 91.25 137 LEU A O 1
ATOM 1114 N N . PHE A 1 138 ? 16.592 -7.549 -15.543 1.00 89.81 138 PHE A N 1
ATOM 1115 C CA . PHE A 1 138 ? 17.916 -7.982 -15.108 1.00 89.81 138 PHE A CA 1
ATOM 1116 C C . PHE A 1 138 ? 19.032 -7.442 -16.008 1.00 89.81 138 PHE A C 1
ATOM 1118 O O . PHE A 1 138 ? 20.003 -6.870 -15.514 1.00 89.81 138 PHE A O 1
ATOM 1125 N N . GLN A 1 139 ? 18.855 -7.516 -17.328 1.00 90.12 139 GLN A N 1
ATOM 1126 C CA . GLN A 1 139 ? 19.771 -6.929 -18.312 1.00 90.12 139 GLN A CA 1
ATOM 1127 C C . GLN A 1 139 ? 19.855 -5.404 -18.185 1.00 90.12 139 GLN A C 1
ATOM 1129 O O . GLN A 1 139 ? 20.907 -4.811 -18.414 1.00 90.12 139 GLN A O 1
ATOM 1134 N N . ASN A 1 140 ? 18.772 -4.770 -17.731 1.00 88.88 140 ASN A N 1
ATOM 1135 C CA . ASN A 1 140 ? 18.728 -3.355 -17.376 1.00 88.88 140 ASN A CA 1
ATOM 1136 C C . ASN A 1 140 ? 19.182 -3.076 -15.933 1.00 88.88 140 ASN A C 1
ATOM 1138 O O . ASN A 1 140 ? 18.942 -1.987 -15.411 1.00 88.88 140 ASN A O 1
ATOM 1142 N N . GLY A 1 141 ? 19.855 -4.024 -15.286 1.00 87.44 141 GLY A N 1
ATOM 1143 C CA . GLY A 1 141 ? 20.516 -3.848 -14.002 1.00 87.44 141 GLY A CA 1
ATOM 1144 C C . GLY A 1 141 ? 19.642 -4.102 -12.781 1.00 87.44 141 GLY A C 1
ATOM 1145 O O . GLY A 1 141 ? 20.162 -4.012 -11.683 1.00 87.44 141 GLY A O 1
ATOM 1146 N N . PHE A 1 142 ? 18.355 -4.430 -12.900 1.00 89.94 142 PHE A N 1
ATOM 1147 C CA . PHE A 1 142 ? 17.533 -4.734 -11.725 1.00 89.94 142 PHE A CA 1
ATOM 1148 C C . PHE A 1 142 ? 17.846 -6.122 -11.144 1.00 89.94 142 PHE A C 1
ATOM 1150 O O . PHE A 1 142 ? 18.097 -7.080 -11.864 1.00 89.94 142 PHE A O 1
ATOM 1157 N N . PHE A 1 143 ? 17.739 -6.265 -9.824 1.00 88.44 143 PHE A N 1
ATOM 1158 C CA . PHE A 1 143 ? 17.913 -7.541 -9.128 1.00 88.44 143 PHE A CA 1
ATOM 1159 C C . PHE A 1 143 ? 16.605 -8.042 -8.532 1.00 88.44 143 PHE A C 1
ATOM 1161 O O . PHE A 1 143 ? 15.924 -7.311 -7.812 1.00 88.44 143 PHE A O 1
ATOM 1168 N N . MET A 1 144 ? 16.271 -9.305 -8.787 1.00 86.88 144 MET A N 1
ATOM 1169 C CA . MET A 1 144 ? 15.063 -9.929 -8.249 1.00 86.88 144 MET A CA 1
ATOM 1170 C C . MET A 1 144 ? 15.159 -10.129 -6.739 1.00 86.88 144 MET A C 1
ATOM 1172 O O . MET A 1 144 ? 16.131 -10.683 -6.235 1.00 86.88 144 MET A O 1
ATOM 1176 N N . MET A 1 145 ? 14.119 -9.701 -6.024 1.00 83.62 145 MET A N 1
ATOM 1177 C CA . MET A 1 145 ? 14.081 -9.733 -4.563 1.00 83.62 145 MET A CA 1
ATOM 1178 C C . MET A 1 145 ? 13.082 -10.763 -4.050 1.00 83.62 145 MET A C 1
ATOM 1180 O O . MET A 1 145 ? 13.448 -11.753 -3.418 1.00 83.62 145 MET A O 1
ATOM 1184 N N . THR A 1 146 ? 11.794 -10.508 -4.270 1.00 87.56 146 THR A N 1
ATOM 1185 C CA . THR A 1 146 ? 10.708 -11.262 -3.640 1.00 87.56 146 THR A CA 1
ATOM 1186 C C . THR A 1 146 ? 9.465 -11.268 -4.521 1.00 87.56 146 THR A C 1
ATOM 1188 O O . THR A 1 146 ? 9.359 -10.513 -5.488 1.00 87.56 146 THR A O 1
ATOM 1191 N N . LYS A 1 147 ? 8.502 -12.119 -4.161 1.00 91.25 147 LYS A N 1
ATOM 1192 C CA . LYS A 1 147 ? 7.135 -12.063 -4.676 1.00 91.25 147 LYS A CA 1
ATOM 1193 C C . LYS A 1 147 ? 6.175 -11.683 -3.551 1.00 91.25 147 LYS A C 1
ATOM 1195 O O . LYS A 1 147 ? 6.363 -12.133 -2.417 1.00 91.25 147 LYS A O 1
ATOM 1200 N N . SER A 1 148 ? 5.159 -10.886 -3.868 1.00 92.31 148 SER A N 1
ATOM 1201 C CA . SER A 1 148 ? 4.082 -10.533 -2.941 1.00 92.31 148 SER A CA 1
ATOM 1202 C C . SER A 1 148 ? 2.714 -10.889 -3.528 1.00 92.31 148 SER A C 1
ATOM 1204 O O . SER A 1 148 ? 2.395 -10.411 -4.616 1.00 92.31 148 SER A O 1
ATOM 1206 N N . PRO A 1 149 ? 1.870 -11.647 -2.815 1.00 94.88 149 PRO A N 1
ATOM 1207 C CA . PRO A 1 149 ? 0.557 -12.036 -3.318 1.00 94.88 149 PRO A CA 1
ATOM 1208 C C . PRO A 1 149 ? -0.404 -10.844 -3.407 1.00 94.88 149 PRO A C 1
ATOM 1210 O O . PRO A 1 149 ? -0.667 -10.154 -2.419 1.00 94.88 149 PRO A O 1
ATOM 1213 N N . GLY A 1 150 ? -0.975 -10.640 -4.591 1.00 95.56 150 GLY A N 1
ATOM 1214 C CA . GLY A 1 150 ? -2.162 -9.827 -4.829 1.00 95.56 150 GLY A CA 1
ATOM 1215 C C . GLY A 1 150 ? -3.416 -10.616 -4.464 1.00 95.56 150 GLY A C 1
ATOM 1216 O O . GLY A 1 150 ? -3.659 -11.714 -4.975 1.00 95.56 150 GLY A O 1
ATOM 1217 N N . MET A 1 151 ? -4.208 -10.076 -3.545 1.00 96.69 151 MET A N 1
ATOM 1218 C CA . MET A 1 151 ? -5.404 -10.731 -3.036 1.00 96.69 151 MET A CA 1
ATOM 1219 C C . MET A 1 151 ? -6.635 -9.849 -3.216 1.00 96.69 151 MET A C 1
ATOM 1221 O O . MET A 1 151 ? -6.552 -8.623 -3.148 1.00 96.69 151 MET A O 1
ATOM 1225 N N . ILE A 1 152 ? -7.787 -10.488 -3.398 1.00 95.94 152 ILE A N 1
ATOM 1226 C CA . ILE A 1 152 ? -9.079 -9.816 -3.533 1.00 95.94 152 ILE A CA 1
ATOM 1227 C C . ILE A 1 152 ? -10.137 -10.529 -2.694 1.00 95.94 152 ILE A C 1
ATOM 1229 O O . ILE A 1 152 ? -10.125 -11.750 -2.572 1.00 95.94 152 ILE A O 1
ATOM 1233 N N . CYS A 1 153 ? -11.050 -9.774 -2.101 1.00 95.00 153 CYS A N 1
ATOM 1234 C CA . CYS A 1 153 ? -12.214 -10.278 -1.387 1.00 95.00 153 CYS A CA 1
ATOM 1235 C C . CYS A 1 153 ? -13.471 -9.796 -2.108 1.00 95.00 153 CYS A C 1
ATOM 1237 O O . CYS A 1 153 ? -13.616 -8.598 -2.357 1.00 95.00 153 CYS A O 1
ATOM 1239 N N . SER A 1 154 ? -14.393 -10.710 -2.418 1.00 94.56 154 SER A N 1
ATOM 1240 C CA . SER A 1 154 ? -15.755 -10.313 -2.783 1.00 94.56 154 SER A CA 1
ATOM 1241 C C . SER A 1 154 ? -16.504 -9.929 -1.511 1.00 94.56 154 SER A C 1
ATOM 1243 O O . SER A 1 154 ? -16.474 -10.666 -0.531 1.00 94.56 154 SER A O 1
ATOM 1245 N N . LEU A 1 155 ? -17.160 -8.775 -1.521 1.00 90.56 155 LEU A N 1
ATOM 1246 C CA . LEU A 1 155 ? -17.985 -8.292 -0.413 1.00 90.56 155 LEU A CA 1
ATOM 1247 C C . LEU A 1 155 ? -19.456 -8.700 -0.580 1.00 90.56 155 LEU A C 1
ATOM 1249 O O . LEU A 1 155 ? -20.216 -8.689 0.387 1.00 90.56 155 LEU A O 1
ATOM 1253 N N . ASN A 1 156 ? -19.846 -9.126 -1.784 1.00 84.88 156 ASN A N 1
ATOM 1254 C CA . ASN A 1 156 ? -21.198 -9.599 -2.096 1.00 84.88 156 ASN A CA 1
ATOM 1255 C C . ASN A 1 156 ? -21.460 -11.024 -1.627 1.00 84.88 156 ASN A C 1
ATOM 1257 O O . ASN A 1 156 ? -22.614 -11.430 -1.527 1.00 84.88 156 ASN A O 1
ATOM 1261 N N . THR A 1 157 ? -20.413 -11.803 -1.359 1.00 73.06 157 THR A N 1
ATOM 1262 C CA . THR A 1 157 ? -20.618 -13.105 -0.750 1.00 73.06 157 THR A CA 1
ATOM 1263 C C . THR A 1 157 ? -21.242 -12.872 0.620 1.00 73.06 157 THR A C 1
ATOM 1265 O O . THR A 1 157 ? -20.735 -12.110 1.455 1.00 73.06 157 THR A O 1
ATOM 1268 N N . ASN A 1 158 ? -22.372 -13.534 0.854 1.00 62.56 158 ASN A N 1
ATOM 1269 C CA . ASN A 1 158 ? -22.845 -13.809 2.198 1.00 62.56 158 ASN A CA 1
ATOM 1270 C C . ASN A 1 158 ? -21.862 -14.812 2.800 1.00 62.56 158 ASN A C 1
ATOM 1272 O O . ASN A 1 158 ? -22.173 -15.972 3.038 1.00 62.56 158 ASN A O 1
ATOM 1276 N N . LEU A 1 159 ? -20.636 -14.354 3.059 1.00 60.03 159 LEU A N 1
ATOM 1277 C CA . LEU A 1 159 ? -19.916 -14.807 4.228 1.00 60.03 159 LEU A CA 1
ATOM 1278 C C . LEU A 1 159 ? -20.701 -14.252 5.418 1.00 60.03 159 LEU A C 1
ATOM 1280 O O . LEU A 1 159 ? -20.240 -13.368 6.141 1.00 60.03 159 LEU A O 1
ATOM 1284 N N . ASP A 1 160 ? -21.899 -14.806 5.608 1.00 50.84 160 ASP A N 1
ATOM 1285 C CA . ASP A 1 160 ? -22.530 -14.991 6.899 1.00 50.84 160 ASP A CA 1
ATOM 1286 C C . ASP A 1 160 ? -21.598 -15.938 7.652 1.00 50.84 160 ASP A C 1
ATOM 1288 O O . ASP A 1 160 ? -21.903 -17.091 7.932 1.00 50.84 160 ASP A O 1
ATOM 1292 N N . HIS A 1 161 ? -20.367 -15.492 7.910 1.00 52.62 161 HIS A N 1
ATOM 1293 C CA . HIS A 1 161 ? -19.590 -16.097 8.955 1.00 52.62 161 HIS A CA 1
ATOM 1294 C C . HIS A 1 161 ? -20.459 -15.909 10.185 1.00 52.62 161 HIS A C 1
ATOM 1296 O O . HIS A 1 161 ? -20.667 -14.770 10.610 1.00 52.62 161 HIS A O 1
ATOM 1302 N N . GLU A 1 162 ? -20.978 -17.034 10.676 1.00 45.94 162 GLU A N 1
ATOM 1303 C CA . GLU A 1 162 ? -21.630 -17.310 11.957 1.00 45.94 162 GLU A CA 1
ATOM 1304 C C . GLU A 1 162 ? -20.760 -16.839 13.142 1.00 45.94 162 GLU A C 1
ATOM 1306 O O . GLU A 1 162 ? -20.409 -17.566 14.063 1.00 45.94 162 GLU A O 1
ATOM 1311 N N . SER A 1 163 ? -20.346 -15.582 13.094 1.00 45.09 163 SER A N 1
ATOM 1312 C CA . SER A 1 163 ? -19.568 -14.856 14.075 1.00 45.09 163 SER A CA 1
ATOM 1313 C C . SER A 1 163 ? -20.262 -13.520 14.336 1.00 45.09 163 SER A C 1
ATOM 1315 O O . SER A 1 163 ? -19.606 -12.491 14.517 1.00 45.09 163 SER A O 1
ATOM 1317 N N . SER A 1 164 ? -21.595 -13.543 14.401 1.00 43.09 164 SER A N 1
ATOM 1318 C CA . SER A 1 164 ? -22.360 -12.606 15.230 1.00 43.09 164 SER A CA 1
ATOM 1319 C C . SER A 1 164 ? -21.798 -12.535 16.663 1.00 43.09 164 SER A C 1
ATOM 1321 O O . SER A 1 164 ? -21.979 -11.536 17.339 1.00 43.09 164 SER A O 1
ATOM 1323 N N . THR A 1 165 ? -20.988 -13.512 17.086 1.00 43.78 165 THR A N 1
ATOM 1324 C CA . THR A 1 165 ? -20.205 -13.513 18.332 1.00 43.78 165 THR A CA 1
ATOM 1325 C C . THR A 1 165 ? -18.860 -12.762 18.277 1.00 43.78 165 THR A C 1
ATOM 1327 O O . THR A 1 165 ? -18.326 -12.400 19.323 1.00 43.78 165 THR A O 1
ATOM 1330 N N . ALA A 1 166 ? -18.294 -12.466 17.097 1.00 45.44 166 ALA A N 1
ATOM 1331 C CA . ALA A 1 166 ? -17.056 -11.673 16.978 1.00 45.44 166 ALA A CA 1
ATOM 1332 C C . ALA A 1 166 ? -17.311 -10.154 16.972 1.00 45.44 166 ALA A C 1
ATOM 1334 O O . ALA A 1 166 ? -16.383 -9.378 17.182 1.00 45.44 166 ALA A O 1
ATOM 1335 N N . GLY A 1 167 ? -18.559 -9.731 16.738 1.00 43.03 167 GLY A N 1
ATOM 1336 C CA . GLY A 1 167 ? -18.998 -8.344 16.934 1.00 43.03 167 GLY A CA 1
ATOM 1337 C C . GLY A 1 167 ? -19.258 -7.989 18.403 1.00 43.03 167 GLY A C 1
ATOM 1338 O O . GLY A 1 167 ? -19.336 -6.812 18.735 1.00 43.03 167 GLY A O 1
ATOM 1339 N N . GLU A 1 168 ? -19.343 -8.994 19.282 1.00 43.06 168 GLU A N 1
ATOM 1340 C CA . GLU A 1 168 ? -19.659 -8.830 20.707 1.00 43.06 168 GLU A CA 1
ATOM 1341 C C . GLU A 1 168 ? -18.588 -9.387 21.647 1.00 43.06 168 GLU A C 1
ATOM 1343 O O . GLU A 1 168 ? -18.775 -9.402 22.865 1.00 43.06 168 GLU A O 1
ATOM 1348 N N . THR A 1 169 ? -17.416 -9.778 21.137 1.00 45.75 169 THR A N 1
ATOM 1349 C CA . THR A 1 169 ? -16.245 -9.776 22.017 1.00 45.75 169 THR A CA 1
ATOM 1350 C C . THR A 1 169 ? -15.957 -8.308 22.290 1.00 45.75 169 THR A C 1
ATOM 1352 O O . THR A 1 169 ? -15.252 -7.650 21.529 1.00 45.75 169 THR A O 1
ATOM 1355 N N . LYS A 1 170 ? -16.586 -7.757 23.336 1.00 52.56 170 LYS A N 1
ATOM 1356 C CA . LYS A 1 170 ? -16.205 -6.464 23.884 1.00 52.56 170 LYS A CA 1
ATOM 1357 C C . LYS A 1 170 ? -14.747 -6.600 24.296 1.00 52.56 170 LYS A C 1
ATOM 1359 O O . LYS A 1 170 ? -14.434 -7.069 25.389 1.00 52.56 170 LYS A O 1
ATOM 1364 N N . PHE A 1 171 ? -13.851 -6.221 23.398 1.00 69.00 171 PHE A N 1
ATOM 1365 C CA . PHE A 1 171 ? -12.496 -5.865 23.754 1.00 69.00 171 PHE A CA 1
ATOM 1366 C C . PHE A 1 171 ? -12.631 -4.582 24.569 1.00 69.00 171 PHE A C 1
ATOM 1368 O O . PHE A 1 171 ? -12.549 -3.487 24.027 1.00 69.00 171 PHE A O 1
ATOM 1375 N N . ASN A 1 172 ? -12.978 -4.721 25.853 1.00 73.19 172 ASN A N 1
ATOM 1376 C CA . ASN A 1 172 ? -13.248 -3.594 26.752 1.00 73.19 172 ASN A CA 1
ATOM 1377 C C . ASN A 1 172 ? -12.058 -2.618 26.808 1.00 73.19 172 ASN A C 1
ATOM 1379 O O . ASN A 1 172 ? -12.220 -1.468 27.194 1.00 73.19 172 ASN A O 1
ATOM 1383 N N . ASP A 1 173 ? -10.879 -3.095 26.414 1.00 88.19 173 ASP A N 1
ATOM 1384 C CA . ASP A 1 173 ? -9.601 -2.410 26.375 1.00 88.19 173 ASP A CA 1
ATOM 1385 C C . ASP A 1 173 ? -9.189 -1.917 24.977 1.00 88.19 173 ASP A C 1
ATOM 1387 O O . ASP A 1 173 ? -8.095 -1.367 24.859 1.00 88.19 173 ASP A O 1
ATOM 1391 N N . LEU A 1 174 ? -9.989 -2.129 23.920 1.00 91.50 174 LEU A N 1
ATOM 1392 C CA . LEU A 1 174 ? -9.680 -1.698 22.551 1.00 91.50 174 LEU A CA 1
ATOM 1393 C C . LEU A 1 174 ? -10.751 -0.763 21.990 1.00 91.50 174 LEU A C 1
ATOM 1395 O O . LEU A 1 174 ? -11.947 -1.031 22.083 1.00 91.50 174 LEU A O 1
ATOM 1399 N N . GLN A 1 175 ? -10.315 0.296 21.313 1.00 92.62 175 GLN A N 1
ATOM 1400 C CA . GLN A 1 175 ? -11.206 1.206 20.595 1.00 92.62 175 GLN A CA 1
ATOM 1401 C C . GLN A 1 175 ? -10.734 1.374 19.157 1.00 92.62 175 GLN A C 1
ATOM 1403 O O . GLN A 1 175 ? -9.539 1.512 18.901 1.00 92.62 175 GLN A O 1
ATOM 1408 N N . ILE A 1 176 ? -11.675 1.354 18.214 1.00 95.06 176 ILE A N 1
ATOM 1409 C CA . ILE A 1 176 ? -11.411 1.654 16.806 1.00 95.06 176 ILE A CA 1
ATOM 1410 C C . ILE A 1 176 ? -11.755 3.121 16.571 1.00 95.06 176 ILE A C 1
ATOM 1412 O O . ILE A 1 176 ? -12.843 3.565 16.932 1.00 95.06 176 ILE A O 1
ATOM 1416 N N . GLY A 1 177 ? -10.837 3.853 15.952 1.00 95.44 177 GLY A N 1
ATOM 1417 C CA . GLY A 1 177 ? -11.044 5.232 15.539 1.00 95.44 177 GLY A CA 1
ATOM 1418 C C . GLY A 1 177 ? -10.724 5.445 14.065 1.00 95.44 177 GLY A C 1
ATOM 1419 O O . GLY A 1 177 ? -10.143 4.590 13.388 1.00 95.44 177 GLY A O 1
ATOM 1420 N N . GLU A 1 178 ? -11.108 6.617 13.577 1.00 96.75 178 GLU A N 1
ATOM 1421 C CA . GLU A 1 178 ? -10.845 7.081 12.222 1.00 96.75 178 GLU A CA 1
ATOM 1422 C C . GLU A 1 178 ? -10.276 8.499 12.278 1.00 96.75 178 GLU A C 1
ATOM 1424 O O . GLU A 1 178 ? -10.818 9.363 12.971 1.00 96.75 178 GLU A O 1
ATOM 1429 N N . LEU A 1 179 ? -9.175 8.734 11.561 1.00 96.12 179 LEU A N 1
ATOM 1430 C CA . LEU A 1 179 ? -8.576 10.058 11.460 1.00 96.12 179 LEU A CA 1
ATOM 1431 C C . LEU A 1 179 ? -9.487 10.985 10.658 1.00 96.12 179 LEU A C 1
ATOM 1433 O O . LEU A 1 179 ? -9.988 10.635 9.587 1.00 96.12 179 LEU A O 1
ATOM 1437 N N . LYS A 1 180 ? -9.638 12.209 11.154 1.00 93.44 180 LYS A N 1
ATOM 1438 C CA . LYS A 1 180 ? -10.308 13.301 10.451 1.00 93.44 180 LYS A CA 1
ATOM 1439 C C . LYS A 1 180 ? -9.247 14.314 10.057 1.00 93.44 180 LYS A C 1
ATOM 1441 O O . LYS A 1 180 ? -8.488 14.756 10.917 1.00 93.44 180 LYS A O 1
ATOM 1446 N N . ARG A 1 181 ? -9.177 14.681 8.778 1.00 86.69 181 ARG A N 1
ATOM 1447 C CA . ARG A 1 181 ? -8.277 15.753 8.346 1.00 86.69 181 ARG A CA 1
ATOM 1448 C C . ARG A 1 181 ? -8.677 17.058 9.028 1.00 86.69 181 ARG A C 1
ATOM 1450 O O . ARG A 1 181 ? -9.861 17.357 9.168 1.00 86.69 181 ARG A O 1
ATOM 1457 N N . ASN A 1 182 ? -7.677 17.807 9.473 1.00 78.69 182 ASN A N 1
ATOM 1458 C CA . ASN A 1 182 ? -7.835 19.154 9.998 1.00 78.69 182 ASN A CA 1
ATOM 1459 C C . ASN A 1 182 ? -6.688 20.011 9.460 1.00 78.69 182 ASN A C 1
ATOM 1461 O O . ASN A 1 182 ? -5.547 19.551 9.386 1.00 78.69 182 ASN A O 1
ATOM 1465 N N . GLU A 1 183 ? -7.019 21.223 9.037 1.00 74.00 183 GLU A N 1
ATOM 1466 C CA . GLU A 1 183 ? -6.077 22.171 8.444 1.00 74.00 183 GLU A CA 1
ATOM 1467 C C . GLU A 1 183 ? -5.243 22.894 9.506 1.00 74.00 183 GLU A C 1
ATOM 1469 O O . GLU A 1 183 ? -4.128 23.323 9.219 1.00 74.00 183 GLU A O 1
ATOM 1474 N N . ASP A 1 184 ? -5.729 22.954 10.749 1.00 77.31 184 ASP A N 1
ATOM 1475 C CA . ASP A 1 184 ? -4.991 23.509 11.880 1.00 77.31 184 ASP A CA 1
ATOM 1476 C C . ASP A 1 184 ? -3.857 22.564 12.309 1.00 77.31 184 ASP A C 1
ATOM 1478 O O . ASP A 1 184 ? -4.096 21.485 12.871 1.00 77.31 184 ASP A O 1
ATOM 1482 N N . GLU A 1 185 ? -2.610 22.988 12.072 1.00 66.12 185 GLU A N 1
ATOM 1483 C CA . GLU A 1 185 ? -1.383 22.252 12.412 1.00 66.12 185 GLU A CA 1
ATOM 1484 C C . GLU A 1 185 ? -1.273 21.906 13.907 1.00 66.12 185 GLU A C 1
ATOM 1486 O O . GLU A 1 185 ? -0.635 20.910 14.250 1.00 66.12 185 GLU A O 1
ATOM 1491 N N . THR A 1 186 ? -1.932 22.664 14.788 1.00 71.69 186 THR A N 1
ATOM 1492 C CA . THR A 1 186 ? -1.925 22.433 16.242 1.00 71.69 186 THR A CA 1
ATOM 1493 C C . THR A 1 186 ? -3.047 21.517 16.727 1.00 71.69 186 THR A C 1
ATOM 1495 O O . THR A 1 186 ? -3.088 21.152 17.903 1.00 71.69 186 THR A O 1
ATOM 1498 N N . SER A 1 187 ? -3.942 21.101 15.828 1.00 83.50 187 SER A N 1
ATOM 1499 C CA . SER A 1 187 ? -5.079 20.264 16.189 1.00 83.50 187 SER A CA 1
ATOM 1500 C C . SER A 1 187 ? -4.670 18.866 16.663 1.00 83.50 187 SER A C 1
ATOM 1502 O O . SER A 1 187 ? -3.706 18.259 16.188 1.00 83.50 187 SER A O 1
ATOM 1504 N N . GLU A 1 188 ? -5.486 18.303 17.555 1.00 84.75 188 GLU A N 1
ATOM 1505 C CA . GLU A 1 188 ? -5.367 16.923 18.043 1.00 84.75 188 GLU A CA 1
ATOM 1506 C C . GLU A 1 188 ? -5.264 15.898 16.897 1.00 84.75 188 GLU A C 1
ATOM 1508 O O . GLU A 1 188 ? -4.532 14.913 16.991 1.00 84.75 188 GLU A O 1
ATOM 1513 N N . ASN A 1 189 ? -5.912 16.163 15.759 1.00 86.69 189 ASN A N 1
ATOM 1514 C CA . ASN A 1 189 ? -5.859 15.297 14.582 1.00 86.69 189 ASN A CA 1
ATOM 1515 C C . ASN A 1 189 ? -4.457 15.198 13.965 1.00 86.69 189 ASN A C 1
ATOM 1517 O O . ASN A 1 189 ? -4.088 14.131 13.475 1.00 86.69 189 ASN A O 1
ATOM 1521 N N . ASN A 1 190 ? -3.652 16.263 14.014 1.00 87.31 190 ASN A N 1
ATOM 1522 C CA . ASN A 1 190 ? -2.274 16.212 13.524 1.00 87.31 190 ASN A CA 1
ATOM 1523 C C . ASN A 1 190 ? -1.356 15.434 14.473 1.00 87.31 190 ASN A C 1
ATOM 1525 O O . ASN A 1 190 ? -0.469 14.714 14.008 1.00 87.31 190 ASN A O 1
ATOM 1529 N N . ILE A 1 191 ? -1.616 15.485 15.784 1.00 91.19 191 ILE A N 1
ATOM 1530 C CA . ILE A 1 191 ? -0.959 14.608 16.766 1.00 91.19 191 ILE A CA 1
ATOM 1531 C C . ILE A 1 191 ? -1.316 13.144 16.470 1.00 91.19 191 ILE A C 1
ATOM 1533 O O . ILE A 1 191 ? -0.425 12.302 16.353 1.00 91.19 191 ILE A O 1
ATOM 1537 N N . LEU A 1 192 ? -2.601 12.845 16.254 1.00 94.75 192 LEU A N 1
ATOM 1538 C CA . LEU A 1 192 ? -3.056 11.498 15.903 1.00 94.75 192 LEU A CA 1
ATOM 1539 C C . LEU A 1 192 ? -2.473 11.006 14.573 1.00 94.75 192 LEU A C 1
ATOM 1541 O O . LEU A 1 192 ? -2.104 9.838 14.475 1.00 94.75 192 LEU A O 1
ATOM 1545 N N . LEU A 1 193 ? -2.335 11.871 13.562 1.00 96.12 193 LEU A N 1
ATOM 1546 C CA . LEU A 1 193 ? -1.689 11.516 12.296 1.00 96.12 193 LEU A CA 1
ATOM 1547 C C . LEU A 1 193 ? -0.207 11.164 12.492 1.00 96.12 193 LEU A C 1
ATOM 1549 O O . LEU A 1 193 ? 0.278 10.198 11.896 1.00 96.12 193 LEU A O 1
ATOM 1553 N N . ARG A 1 194 ? 0.520 11.915 13.329 1.00 95.31 194 ARG A N 1
ATOM 1554 C CA . ARG A 1 194 ? 1.917 11.596 13.669 1.00 95.31 194 ARG A CA 1
ATOM 1555 C C . ARG A 1 194 ? 2.024 10.249 14.373 1.00 95.31 194 ARG A C 1
ATOM 1557 O O . ARG A 1 194 ? 2.857 9.435 13.977 1.00 95.31 194 ARG A O 1
ATOM 1564 N N . GLU A 1 195 ? 1.152 9.976 15.342 1.00 96.25 195 GLU A N 1
ATOM 1565 C CA . GLU A 1 195 ? 1.097 8.671 16.015 1.00 96.25 195 GLU A CA 1
ATOM 1566 C C . GLU A 1 195 ? 0.737 7.537 15.050 1.00 96.25 195 GLU A C 1
ATOM 1568 O O . GLU A 1 195 ? 1.346 6.466 15.075 1.00 96.25 195 GLU A O 1
ATOM 1573 N N . TRP A 1 196 ? -0.182 7.788 14.120 1.00 97.56 196 TRP A N 1
ATOM 1574 C CA . TRP A 1 196 ? -0.532 6.841 13.068 1.00 97.56 196 TRP A CA 1
ATOM 1575 C C . TRP A 1 196 ? 0.682 6.499 12.193 1.00 97.56 196 TRP A C 1
ATOM 1577 O O . TRP A 1 196 ? 0.979 5.322 11.959 1.00 97.56 196 TRP A O 1
ATOM 1587 N N . CYS A 1 197 ? 1.451 7.512 11.780 1.00 96.75 197 CYS A N 1
ATOM 1588 C CA . CYS A 1 197 ? 2.695 7.328 11.029 1.00 96.75 197 CYS A CA 1
ATOM 1589 C C . CYS A 1 197 ? 3.761 6.606 11.864 1.00 96.75 197 CYS A C 1
ATOM 1591 O O . CYS A 1 197 ? 4.480 5.755 11.341 1.00 96.75 197 CYS A O 1
ATOM 1593 N N . ASN A 1 198 ? 3.839 6.888 13.166 1.00 96.06 198 ASN A N 1
ATOM 1594 C CA . ASN A 1 198 ? 4.732 6.204 14.093 1.00 96.06 198 ASN A CA 1
ATOM 1595 C C . ASN A 1 198 ? 4.417 4.704 14.188 1.00 96.06 198 ASN A C 1
ATOM 1597 O O . ASN A 1 198 ? 5.328 3.886 14.042 1.00 96.06 198 ASN A O 1
ATOM 1601 N N . VAL A 1 199 ? 3.147 4.315 14.360 1.00 96.31 199 VAL A N 1
ATOM 1602 C CA . VAL A 1 199 ? 2.741 2.898 14.381 1.00 96.31 199 VAL A CA 1
ATOM 1603 C C . VAL A 1 199 ? 3.049 2.227 13.048 1.00 96.31 199 VAL A C 1
ATOM 1605 O O . VAL A 1 199 ? 3.595 1.117 13.040 1.00 96.31 199 VAL A O 1
ATOM 1608 N N . LEU A 1 200 ? 2.748 2.898 11.932 1.00 95.50 200 LEU A N 1
ATOM 1609 C CA . LEU A 1 200 ? 3.063 2.407 10.597 1.00 95.50 200 LEU A CA 1
ATOM 1610 C C . LEU A 1 200 ? 4.564 2.127 10.472 1.00 95.50 200 LEU A C 1
ATOM 1612 O O . LEU A 1 200 ? 4.969 0.974 10.344 1.00 95.50 200 LEU A O 1
ATOM 1616 N N . VAL A 1 201 ? 5.403 3.155 10.590 1.00 93.69 201 VAL A N 1
ATOM 1617 C CA . VAL A 1 201 ? 6.855 3.051 10.391 1.00 93.69 201 VAL A CA 1
ATOM 1618 C C . VAL A 1 201 ? 7.496 2.103 11.397 1.00 93.69 201 VAL A C 1
ATOM 1620 O O . VAL A 1 201 ? 8.366 1.321 11.027 1.00 93.69 201 VAL A O 1
ATOM 1623 N N . SER A 1 202 ? 7.047 2.099 12.652 1.00 92.75 202 SER A N 1
ATOM 1624 C CA . SER A 1 202 ? 7.572 1.191 13.675 1.00 92.75 202 SER A CA 1
ATOM 1625 C C . SER A 1 202 ? 7.278 -0.279 13.381 1.00 92.75 202 SER A C 1
ATOM 1627 O O . SER A 1 202 ? 8.035 -1.143 13.826 1.00 92.75 202 SER A O 1
ATOM 1629 N N . SER A 1 203 ? 6.209 -0.577 12.640 1.00 90.38 203 SER A N 1
ATOM 1630 C CA . SER A 1 203 ? 5.839 -1.943 12.251 1.00 90.38 203 SER A CA 1
ATOM 1631 C C . SER A 1 203 ? 6.676 -2.488 11.092 1.00 90.38 203 SER A C 1
ATOM 1633 O O . SER A 1 203 ? 6.743 -3.706 10.912 1.00 90.38 203 SER A O 1
ATOM 1635 N N . PHE A 1 204 ? 7.330 -1.604 10.337 1.00 83.19 204 PHE A N 1
ATOM 1636 C CA . PHE A 1 204 ? 8.181 -1.936 9.201 1.00 83.19 204 PHE A CA 1
ATOM 1637 C C . PHE A 1 204 ? 9.671 -1.750 9.549 1.00 83.19 204 PHE A C 1
ATOM 1639 O O . PHE A 1 204 ? 10.055 -0.953 10.402 1.00 83.19 204 PHE A O 1
ATOM 1646 N N . GLY A 1 205 ? 10.543 -2.524 8.899 1.00 79.12 205 GLY A N 1
ATOM 1647 C CA . GLY A 1 205 ? 11.990 -2.541 9.157 1.00 79.12 205 GLY A CA 1
ATOM 1648 C C . GLY A 1 205 ? 12.761 -1.371 8.537 1.00 79.12 205 GLY A C 1
ATOM 1649 O O . GLY A 1 205 ? 13.813 -1.595 7.946 1.00 79.12 205 GLY A O 1
ATOM 1650 N N . PHE A 1 206 ? 12.235 -0.145 8.607 1.00 82.25 206 PHE A N 1
ATOM 1651 C CA . PHE A 1 206 ? 12.890 1.029 8.024 1.00 82.25 206 PHE A CA 1
ATOM 1652 C C . PHE A 1 206 ? 14.196 1.376 8.750 1.00 82.25 206 PHE A C 1
ATOM 1654 O O . PHE A 1 206 ? 14.259 1.347 9.980 1.00 82.25 206 PHE A O 1
ATOM 1661 N N . PHE A 1 207 ? 15.226 1.750 7.983 1.00 72.50 207 PHE A N 1
ATOM 1662 C CA . PHE A 1 207 ? 16.559 2.072 8.508 1.00 72.50 207 PHE A CA 1
ATOM 1663 C C . PHE A 1 207 ? 16.551 3.314 9.413 1.00 72.50 207 PHE A C 1
ATOM 1665 O O . PHE A 1 207 ? 17.038 3.263 10.538 1.00 72.50 207 PHE A O 1
ATOM 1672 N N . SER A 1 208 ? 15.948 4.416 8.952 1.00 83.19 208 SER A N 1
ATOM 1673 C CA . SER A 1 208 ? 15.796 5.647 9.736 1.00 83.19 208 SER A CA 1
ATOM 1674 C C . SER A 1 208 ? 14.330 5.872 10.080 1.00 83.19 208 SER A C 1
ATOM 1676 O O . SER A 1 208 ? 13.578 6.471 9.308 1.00 83.19 208 SER A O 1
ATOM 1678 N N . LYS A 1 209 ? 13.903 5.382 11.248 1.00 87.12 209 LYS A N 1
ATOM 1679 C CA . LYS A 1 209 ? 12.505 5.507 11.687 1.00 87.12 209 LYS A CA 1
ATOM 1680 C C . LYS A 1 209 ? 12.065 6.963 11.796 1.00 87.12 209 LYS A C 1
ATOM 1682 O O . LYS A 1 209 ? 11.027 7.307 11.255 1.00 87.12 209 LYS A O 1
ATOM 1687 N N . LYS A 1 210 ? 12.869 7.822 12.432 1.00 88.31 210 LYS A N 1
ATOM 1688 C CA . LYS A 1 210 ? 12.510 9.230 12.668 1.00 88.31 210 LYS A CA 1
ATOM 1689 C C . LYS A 1 210 ? 12.262 9.990 11.361 1.00 88.31 210 LYS A C 1
ATOM 1691 O O . LYS A 1 210 ? 11.193 10.562 11.204 1.00 88.31 210 LYS A O 1
ATOM 1696 N N . SER A 1 211 ? 13.203 9.952 10.412 1.00 87.31 211 SER A N 1
ATOM 1697 C CA . SER A 1 211 ? 13.022 10.663 9.135 1.00 87.31 211 SER A CA 1
ATOM 1698 C C . SER A 1 211 ? 11.896 10.060 8.295 1.00 87.31 211 SER A C 1
ATOM 1700 O O . SER A 1 211 ? 11.168 10.784 7.630 1.00 87.31 211 SER A O 1
ATOM 1702 N N . THR A 1 212 ? 11.696 8.740 8.367 1.00 88.94 212 THR A N 1
ATOM 1703 C CA . THR A 1 212 ? 10.577 8.090 7.674 1.00 88.94 212 THR A CA 1
ATOM 1704 C C . THR A 1 212 ? 9.234 8.508 8.283 1.00 88.94 212 THR A C 1
ATOM 1706 O O . THR A 1 212 ? 8.310 8.799 7.538 1.00 88.94 212 THR A O 1
ATOM 1709 N N . ILE A 1 213 ? 9.110 8.610 9.613 1.00 92.75 213 ILE A N 1
ATOM 1710 C CA . ILE A 1 213 ? 7.883 9.099 10.271 1.00 92.75 213 ILE A CA 1
ATOM 1711 C C . ILE A 1 213 ? 7.553 10.518 9.810 1.00 92.75 213 ILE A C 1
ATOM 1713 O O . ILE A 1 213 ? 6.418 10.761 9.410 1.00 92.75 213 ILE A O 1
ATOM 1717 N N . GLU A 1 214 ? 8.534 11.425 9.819 1.00 91.44 214 GLU A N 1
ATOM 1718 C CA . GLU A 1 214 ? 8.326 12.810 9.376 1.00 91.44 214 GLU A CA 1
ATOM 1719 C C . GLU A 1 214 ? 7.925 12.882 7.903 1.00 91.44 214 GLU A C 1
ATOM 1721 O O . GLU A 1 214 ? 6.953 13.554 7.567 1.00 91.44 214 GLU A O 1
ATOM 1726 N N . HIS A 1 215 ? 8.588 12.121 7.032 1.00 91.50 215 HIS A N 1
ATOM 1727 C CA . HIS A 1 215 ? 8.207 12.056 5.626 1.00 91.50 215 HIS A CA 1
ATOM 1728 C C . HIS A 1 215 ? 6.772 11.552 5.436 1.00 91.50 215 HIS A C 1
ATOM 1730 O O . HIS A 1 215 ? 6.000 12.166 4.707 1.00 91.50 215 HIS A O 1
ATOM 1736 N N . PHE A 1 216 ? 6.384 10.455 6.094 1.00 93.75 216 PHE A N 1
ATOM 1737 C CA . PHE A 1 216 ? 5.020 9.929 5.998 1.00 93.75 216 PHE A CA 1
ATOM 1738 C C . PHE A 1 216 ? 3.988 10.912 6.569 1.00 93.75 216 PHE A C 1
ATOM 1740 O O . PHE A 1 216 ? 2.918 11.078 5.984 1.00 93.75 216 PHE A O 1
ATOM 1747 N N . TYR A 1 217 ? 4.315 11.610 7.658 1.00 93.75 217 TYR A N 1
ATOM 1748 C CA . TYR A 1 217 ? 3.479 12.682 8.190 1.00 93.75 217 TYR A CA 1
ATOM 1749 C C . TYR A 1 217 ? 3.302 13.809 7.166 1.00 93.75 217 TYR A C 1
ATOM 1751 O O . TYR A 1 217 ? 2.174 14.200 6.871 1.00 93.75 217 TYR A O 1
ATOM 1759 N N . HIS A 1 218 ? 4.395 14.301 6.578 1.00 91.25 218 HIS A N 1
ATOM 1760 C CA . HIS A 1 218 ? 4.361 15.346 5.558 1.00 91.25 218 HIS A CA 1
ATOM 1761 C C . HIS A 1 218 ? 3.634 14.916 4.288 1.00 91.25 218 HIS A C 1
ATOM 1763 O O . HIS A 1 218 ? 2.899 15.709 3.701 1.00 91.25 218 HIS A O 1
ATOM 1769 N N . LEU A 1 219 ? 3.771 13.653 3.905 1.00 92.06 219 LEU A N 1
ATOM 1770 C CA . LEU A 1 219 ? 3.028 13.081 2.804 1.00 92.06 219 LEU A CA 1
ATOM 1771 C C . LEU A 1 219 ? 1.523 13.124 3.075 1.00 92.06 219 LEU A C 1
ATOM 1773 O O . LEU A 1 219 ? 0.773 13.700 2.288 1.00 92.06 219 LEU A O 1
ATOM 1777 N N . PHE A 1 220 ? 1.080 12.510 4.173 1.00 93.62 220 PHE A N 1
ATOM 1778 C CA . PHE A 1 220 ? -0.343 12.323 4.439 1.00 93.62 220 PHE A CA 1
ATOM 1779 C C . PHE A 1 220 ? -1.044 13.604 4.876 1.00 93.62 220 PHE A C 1
ATOM 1781 O O . PHE A 1 220 ? -2.200 13.792 4.511 1.00 93.62 220 PHE A O 1
ATOM 1788 N N . ARG A 1 221 ? -0.367 14.523 5.579 1.00 91.19 221 ARG A N 1
ATOM 1789 C CA . ARG A 1 221 ? -0.956 15.830 5.927 1.00 91.19 221 ARG A CA 1
ATOM 1790 C C . ARG A 1 221 ? -1.332 16.642 4.681 1.00 91.19 221 ARG A C 1
ATOM 1792 O O . ARG A 1 221 ? -2.264 17.437 4.726 1.00 91.19 221 ARG A O 1
ATOM 1799 N N . ASN A 1 222 ? -0.605 16.430 3.581 1.00 88.50 222 ASN A N 1
ATOM 1800 C CA . ASN A 1 222 ? -0.835 17.079 2.292 1.00 88.50 222 ASN A CA 1
ATOM 1801 C C . ASN A 1 222 ? -1.843 16.315 1.412 1.00 88.50 222 ASN A C 1
ATOM 1803 O O . ASN A 1 222 ? -2.113 16.746 0.296 1.00 88.50 222 ASN A O 1
ATOM 1807 N N . CYS A 1 223 ? -2.385 15.187 1.881 1.00 90.12 223 CYS A N 1
ATOM 1808 C CA . CYS A 1 223 ? -3.398 14.416 1.164 1.00 90.12 223 CYS A CA 1
ATOM 1809 C C . CYS A 1 223 ? -4.802 14.720 1.696 1.00 90.12 223 CYS A C 1
ATOM 1811 O O . CYS A 1 223 ? -4.991 14.960 2.892 1.00 90.12 223 CYS A O 1
ATOM 1813 N N . LYS A 1 224 ? -5.816 14.597 0.837 1.00 91.44 224 LYS A N 1
ATOM 1814 C CA . LYS A 1 224 ? -7.212 14.507 1.290 1.00 91.44 224 LYS A CA 1
ATOM 1815 C C . LYS A 1 224 ? -7.458 13.145 1.926 1.00 91.44 224 LYS A C 1
ATOM 1817 O O . LYS A 1 224 ? -7.301 12.117 1.265 1.00 91.44 224 LYS A O 1
ATOM 1822 N N . TYR A 1 225 ? -7.838 13.137 3.199 1.00 94.44 225 TYR A N 1
ATOM 1823 C CA . TYR A 1 225 ? -8.275 11.938 3.902 1.00 94.44 225 TYR A CA 1
ATOM 1824 C C . TYR A 1 225 ? -9.380 12.254 4.913 1.00 94.44 225 TYR A C 1
ATOM 1826 O O . TYR A 1 225 ? -9.507 13.381 5.389 1.00 94.44 225 TYR A O 1
ATOM 1834 N N . GLY A 1 226 ? -10.168 11.247 5.270 1.00 94.88 226 GLY A N 1
ATOM 1835 C CA . GLY A 1 226 ? -11.223 11.352 6.275 1.00 94.88 226 GLY A CA 1
ATOM 1836 C C . GLY A 1 226 ? -12.524 10.683 5.833 1.00 94.88 226 GLY A C 1
ATOM 1837 O O . GLY A 1 226 ? -12.591 10.167 4.720 1.00 94.88 226 GLY A O 1
ATOM 1838 N N . PRO A 1 227 ? -13.577 10.710 6.670 1.00 94.56 227 PRO A N 1
ATOM 1839 C CA . PRO A 1 227 ? -14.778 9.889 6.475 1.00 94.56 227 PRO A CA 1
ATOM 1840 C C . PRO A 1 227 ? -15.511 10.076 5.141 1.00 94.56 227 PRO A C 1
ATOM 1842 O O . PRO A 1 227 ? -16.183 9.152 4.685 1.00 94.56 227 PRO A O 1
ATOM 1845 N N . ASN A 1 228 ? -15.372 11.255 4.530 1.00 94.38 228 ASN A N 1
ATOM 1846 C CA . ASN A 1 228 ? -16.022 11.630 3.273 1.00 94.38 228 ASN A CA 1
ATOM 1847 C C . ASN A 1 228 ? -15.057 11.638 2.073 1.00 94.38 228 ASN A C 1
ATOM 1849 O O . ASN A 1 228 ? -15.459 11.998 0.971 1.00 94.38 228 ASN A O 1
ATOM 1853 N N . GLU A 1 229 ? -13.793 11.270 2.278 1.00 95.31 229 GLU A N 1
ATOM 1854 C CA . GLU A 1 229 ? -12.753 11.287 1.249 1.00 95.31 229 GLU A CA 1
ATOM 1855 C C . GLU A 1 229 ? -12.502 9.889 0.678 1.00 95.31 229 GLU A C 1
ATOM 1857 O O . GLU A 1 229 ? -12.823 8.869 1.295 1.00 95.31 229 GLU A O 1
ATOM 1862 N N . LYS A 1 230 ? -11.851 9.826 -0.494 1.00 96.31 230 LYS A N 1
ATOM 1863 C CA . LYS A 1 230 ? -11.430 8.544 -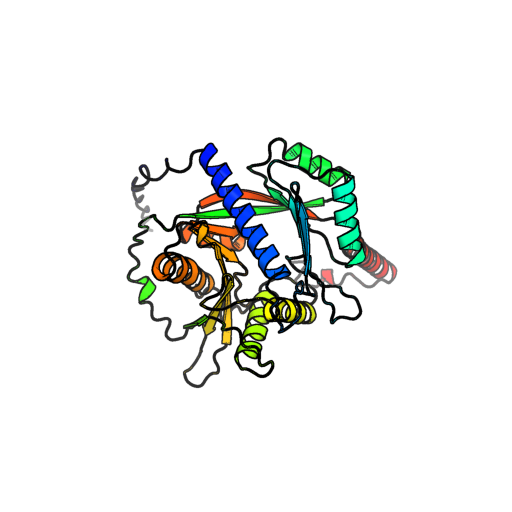1.088 1.00 96.31 230 LYS A CA 1
ATOM 1864 C C . LYS A 1 230 ? -10.458 7.782 -0.188 1.00 96.31 230 LYS A C 1
ATOM 1866 O O . LYS A 1 230 ? -10.515 6.557 -0.131 1.00 96.31 230 LYS A O 1
ATOM 1871 N N . LEU A 1 231 ? -9.563 8.488 0.504 1.00 97.69 231 LEU A N 1
ATOM 1872 C CA . LEU A 1 231 ? -8.634 7.897 1.461 1.00 97.69 231 LEU A CA 1
ATOM 1873 C C . LEU A 1 231 ? -9.198 8.008 2.880 1.00 97.69 231 LEU A C 1
ATOM 1875 O O . LEU A 1 231 ? -9.342 9.098 3.423 1.00 97.69 231 LEU A O 1
ATOM 1879 N N . ARG A 1 232 ? -9.453 6.872 3.520 1.00 98.06 232 ARG A N 1
ATOM 1880 C CA . ARG A 1 232 ? -9.849 6.786 4.931 1.00 98.06 232 ARG A CA 1
ATOM 1881 C C . ARG A 1 232 ? -8.733 6.135 5.731 1.00 98.06 232 ARG A C 1
ATOM 1883 O O . ARG A 1 232 ? -8.122 5.169 5.273 1.00 98.06 232 ARG A O 1
ATOM 1890 N N . MET A 1 233 ? -8.437 6.657 6.915 1.00 98.25 233 MET A N 1
ATOM 1891 C CA . MET A 1 233 ? -7.322 6.191 7.745 1.00 98.25 233 MET A CA 1
ATOM 1892 C C . MET A 1 233 ? -7.842 5.812 9.124 1.00 98.25 233 MET A C 1
ATOM 1894 O O . MET A 1 233 ? -8.420 6.633 9.826 1.00 98.25 233 MET A O 1
ATOM 1898 N N . PHE A 1 234 ? -7.626 4.563 9.510 1.00 98.31 234 PHE A N 1
ATOM 1899 C CA . PHE A 1 234 ? -8.180 3.970 10.719 1.00 98.31 234 PHE A CA 1
ATOM 1900 C C . PHE A 1 234 ? -7.076 3.565 11.677 1.00 98.31 234 PHE A C 1
ATOM 1902 O O . PHE A 1 234 ? -5.944 3.280 11.268 1.00 98.31 234 PHE A O 1
ATOM 1909 N N . TYR A 1 235 ? -7.431 3.488 12.952 1.00 97.75 235 TYR A N 1
ATOM 1910 C CA . TYR A 1 235 ? -6.533 3.045 14.001 1.00 97.75 235 TYR A CA 1
ATOM 1911 C C . TYR A 1 235 ? -7.263 2.258 15.085 1.00 97.75 235 TYR A C 1
ATOM 1913 O O . TYR A 1 235 ? -8.478 2.348 15.241 1.00 97.75 235 TYR A O 1
ATOM 1921 N N . VAL A 1 236 ? -6.492 1.486 15.846 1.00 96.50 236 VAL A N 1
ATOM 1922 C CA . VAL A 1 236 ? -6.921 0.856 17.096 1.00 96.50 236 VAL A CA 1
ATOM 1923 C C . VAL A 1 236 ? -6.082 1.424 18.226 1.00 96.50 236 VAL A C 1
ATOM 1925 O O . VAL A 1 236 ? -4.851 1.411 18.130 1.00 96.50 236 VAL A O 1
ATOM 1928 N N . THR A 1 237 ? -6.725 1.877 19.296 1.00 95.56 237 THR A N 1
ATOM 1929 C CA . THR A 1 237 ? -6.065 2.181 20.568 1.00 95.56 237 THR A CA 1
ATOM 1930 C C . THR A 1 237 ? -6.279 1.055 21.573 1.00 95.56 237 THR A C 1
ATOM 1932 O O . THR A 1 237 ? -7.281 0.343 21.518 1.00 95.56 237 THR A O 1
ATOM 1935 N N . HIS A 1 238 ? -5.315 0.880 22.475 1.00 93.88 238 HIS A N 1
ATOM 1936 C CA . HIS A 1 238 ? -5.424 0.030 23.654 1.00 93.88 238 HIS A CA 1
ATOM 1937 C C . HIS A 1 238 ? -5.322 0.880 24.913 1.00 93.88 238 HIS A C 1
ATOM 1939 O O . HIS A 1 238 ? -4.436 1.730 25.006 1.00 93.88 238 HIS A O 1
ATOM 1945 N N . GLN A 1 239 ? -6.194 0.616 25.879 1.00 92.38 239 GLN A N 1
ATOM 1946 C CA . GLN A 1 239 ? -6.169 1.238 27.193 1.00 92.38 239 GLN A CA 1
ATOM 1947 C C . GLN A 1 239 ? -6.072 0.139 28.260 1.00 92.38 239 GLN A C 1
ATOM 1949 O O . GLN A 1 239 ? -6.968 -0.692 28.382 1.00 92.38 239 GLN A O 1
ATOM 1954 N N . GLU A 1 240 ? -4.967 0.103 29.006 1.00 88.62 240 GLU A N 1
ATOM 1955 C CA . GLU A 1 240 ? -4.686 -0.960 29.986 1.00 88.62 240 GLU A CA 1
ATOM 1956 C C . GLU A 1 240 ? -5.569 -0.839 31.238 1.00 88.62 240 GLU A C 1
ATOM 1958 O O . GLU A 1 240 ? -6.050 -1.834 31.775 1.00 88.62 240 GLU A O 1
ATOM 1963 N N . SER A 1 241 ? -5.818 0.395 31.678 1.00 89.69 241 SER A N 1
ATOM 1964 C CA . SER A 1 241 ? -6.716 0.733 32.785 1.00 89.69 241 SER A CA 1
ATOM 1965 C C . SER A 1 241 ? -7.518 2.004 32.482 1.00 89.69 241 SER A C 1
ATOM 1967 O O . SER A 1 241 ? -7.036 2.843 31.717 1.00 89.69 241 SER A O 1
ATOM 1969 N N . PRO A 1 242 ? -8.690 2.226 33.109 1.00 88.56 242 PRO A N 1
ATOM 1970 C CA . PRO A 1 242 ? -9.499 3.430 32.878 1.00 88.56 242 PRO A CA 1
ATOM 1971 C C . PRO A 1 242 ? -8.759 4.760 33.108 1.00 88.56 242 PRO A C 1
ATOM 1973 O O . PRO A 1 242 ? -9.168 5.786 32.576 1.00 88.56 242 PRO A O 1
ATOM 1976 N N . GLN A 1 243 ? -7.680 4.750 33.898 1.00 91.69 243 GLN A N 1
ATOM 1977 C CA . GLN A 1 243 ? -6.843 5.916 34.197 1.00 91.69 243 GLN A CA 1
ATOM 1978 C C . GLN A 1 243 ? -5.624 6.048 33.268 1.00 91.69 243 GLN A C 1
ATOM 1980 O O . GLN A 1 243 ? -4.973 7.090 33.264 1.00 91.69 243 GLN A O 1
ATOM 1985 N N . SER A 1 244 ? -5.283 5.005 32.506 1.00 92.69 244 SER A N 1
ATOM 1986 C CA . SER A 1 244 ? -4.147 5.025 31.576 1.00 92.69 244 SER A CA 1
ATOM 1987 C C . SER A 1 244 ? -4.474 5.797 30.296 1.00 92.69 244 SER A C 1
ATOM 1989 O O . SER A 1 244 ? -5.615 5.785 29.829 1.00 92.69 244 SER A O 1
ATOM 1991 N N . GLN A 1 245 ? -3.466 6.446 29.708 1.00 92.06 245 GLN A N 1
ATOM 1992 C CA . GLN A 1 245 ? -3.599 7.073 28.394 1.00 92.06 245 GLN A CA 1
ATOM 1993 C C . GLN A 1 245 ? -3.727 5.986 27.310 1.00 92.06 245 GLN A C 1
ATOM 1995 O O . GLN A 1 245 ? -2.901 5.070 27.285 1.00 92.06 245 GLN A O 1
ATOM 2000 N N . PRO A 1 246 ? -4.711 6.074 26.395 1.00 93.50 246 PRO A N 1
ATOM 2001 C CA . PRO A 1 246 ? -4.814 5.145 25.278 1.00 93.50 246 PRO A CA 1
ATOM 2002 C C . PRO A 1 246 ? -3.580 5.215 24.374 1.00 93.50 246 PRO A C 1
ATOM 2004 O O . PRO A 1 246 ? -3.125 6.297 24.007 1.00 93.50 246 PRO A O 1
ATOM 2007 N N . ILE A 1 247 ? -3.071 4.056 23.967 1.00 94.56 247 ILE A N 1
ATOM 2008 C CA . ILE A 1 247 ? -1.917 3.941 23.069 1.00 94.56 247 ILE A CA 1
ATOM 2009 C C . ILE A 1 247 ? -2.400 3.420 21.723 1.00 94.56 247 ILE A C 1
ATOM 2011 O O . ILE A 1 247 ? -3.100 2.412 21.675 1.00 94.56 247 ILE A O 1
ATOM 2015 N N . MET A 1 248 ? -2.007 4.054 20.619 1.00 96.38 248 MET A N 1
ATOM 2016 C CA . MET A 1 248 ? -2.291 3.533 19.282 1.00 96.38 248 MET A CA 1
ATOM 2017 C C . MET A 1 248 ? -1.432 2.292 19.000 1.00 96.38 248 MET A C 1
ATOM 2019 O O . MET A 1 248 ? -0.207 2.330 19.088 1.00 96.38 248 MET A O 1
ATOM 2023 N N . ILE A 1 249 ? -2.069 1.171 18.660 1.00 96.38 249 ILE A N 1
ATOM 2024 C CA . ILE A 1 249 ? -1.382 -0.124 18.506 1.00 96.38 249 ILE A CA 1
ATOM 2025 C C . ILE A 1 249 ? -1.473 -0.693 17.097 1.00 96.38 249 ILE A C 1
ATOM 2027 O O . ILE A 1 249 ? -0.657 -1.540 16.736 1.00 96.38 249 ILE A O 1
ATOM 2031 N N . SER A 1 250 ? -2.474 -0.291 16.315 1.00 96.75 250 SER A N 1
ATOM 2032 C CA . SER A 1 250 ? -2.701 -0.804 14.967 1.00 96.75 250 SER A CA 1
ATOM 2033 C C . SER A 1 250 ? -3.253 0.288 14.074 1.00 96.75 250 SER A C 1
ATOM 2035 O O . SER A 1 250 ? -4.033 1.113 14.535 1.00 96.75 250 SER A O 1
ATOM 2037 N N . VAL A 1 251 ? -2.879 0.255 12.801 1.00 98.00 251 VAL A N 1
ATOM 2038 C CA . VAL A 1 251 ? -3.311 1.216 11.785 1.00 98.00 251 VAL A CA 1
ATOM 2039 C C . VAL A 1 251 ? -3.655 0.512 10.480 1.00 98.00 251 VAL A C 1
ATOM 2041 O O . VAL A 1 251 ? -3.177 -0.596 10.231 1.00 98.00 251 VAL A O 1
ATOM 2044 N N . ALA A 1 252 ? -4.511 1.140 9.678 1.00 98.12 252 ALA A N 1
ATOM 2045 C CA . ALA A 1 252 ? -4.859 0.720 8.326 1.00 98.12 252 ALA A CA 1
ATOM 2046 C C . ALA A 1 252 ? -5.366 1.921 7.518 1.00 98.12 252 ALA A C 1
ATOM 2048 O O . ALA A 1 252 ? -5.870 2.894 8.081 1.00 98.12 252 ALA A O 1
ATOM 2049 N N . SER A 1 253 ? -5.281 1.837 6.197 1.00 98.25 253 SER A N 1
ATOM 2050 C CA . SER A 1 253 ? -5.899 2.782 5.270 1.00 98.25 253 SER A CA 1
ATOM 2051 C C . SER A 1 253 ? -6.850 2.044 4.333 1.00 98.25 253 SER A C 1
ATOM 2053 O O . SER A 1 253 ? -6.551 0.935 3.894 1.00 98.25 253 SER A O 1
ATOM 2055 N N . LEU A 1 254 ? -7.972 2.671 3.999 1.00 98.38 254 LEU A N 1
ATOM 2056 C CA . LEU A 1 254 ? -8.882 2.226 2.952 1.00 98.38 254 LEU A CA 1
ATOM 2057 C C . LEU A 1 254 ? -8.889 3.275 1.845 1.00 98.38 254 LEU A C 1
ATOM 2059 O O . LEU A 1 254 ? -9.169 4.438 2.117 1.00 98.38 254 LEU A O 1
ATOM 2063 N N . PHE A 1 255 ? -8.589 2.874 0.616 1.00 98.31 255 PHE A N 1
ATOM 2064 C CA . PHE A 1 255 ? -8.717 3.747 -0.549 1.00 98.31 255 PHE A CA 1
ATOM 2065 C C . PHE A 1 255 ? -9.912 3.317 -1.388 1.00 98.31 255 PHE A C 1
ATOM 2067 O O . PHE A 1 255 ? -10.014 2.144 -1.738 1.00 98.31 255 PHE A O 1
ATOM 2074 N N . ILE A 1 256 ? -10.819 4.241 -1.682 1.00 98.19 256 ILE A N 1
ATOM 2075 C CA . ILE A 1 256 ? -12.157 3.952 -2.194 1.00 98.19 256 ILE A CA 1
ATOM 2076 C C . ILE A 1 256 ? -12.306 4.497 -3.616 1.00 98.19 256 ILE A C 1
ATOM 2078 O O . ILE A 1 256 ? -12.023 5.663 -3.883 1.00 98.19 256 ILE A O 1
ATOM 2082 N N . GLU A 1 257 ? -12.833 3.657 -4.502 1.00 97.56 257 GLU A N 1
ATOM 2083 C CA . GLU A 1 257 ? -13.281 4.001 -5.853 1.00 97.56 257 GLU A CA 1
ATOM 2084 C C . GLU A 1 257 ? -14.764 3.618 -5.988 1.00 97.56 257 GLU A C 1
ATOM 2086 O O . GLU A 1 257 ? -15.083 2.512 -6.450 1.00 97.56 257 GLU A O 1
ATOM 2091 N N . PRO A 1 258 ? -15.693 4.489 -5.542 1.00 94.94 258 PRO A N 1
ATOM 2092 C CA . PRO A 1 258 ? -17.124 4.193 -5.570 1.00 94.94 258 PRO A CA 1
ATOM 2093 C C . PRO A 1 258 ? -17.624 3.856 -6.978 1.00 94.94 258 PRO A C 1
ATOM 2095 O O . PRO A 1 258 ? -18.421 2.937 -7.146 1.00 94.94 258 PRO A O 1
ATOM 2098 N N . GLU A 1 259 ? -17.090 4.537 -7.992 1.00 95.75 259 GLU A N 1
ATOM 2099 C CA . GLU A 1 259 ? -17.415 4.362 -9.408 1.00 95.75 259 GLU A CA 1
ATOM 2100 C C . GLU A 1 259 ? -17.085 2.961 -9.942 1.00 95.75 259 GLU A C 1
ATOM 2102 O O . GLU A 1 259 ? -17.749 2.472 -10.854 1.00 95.75 259 GLU A O 1
ATOM 2107 N N . LYS A 1 260 ? -16.099 2.282 -9.342 1.00 95.81 260 LYS A N 1
ATOM 2108 C CA . LYS A 1 260 ? -15.738 0.893 -9.666 1.00 95.81 260 LYS A CA 1
ATOM 2109 C C . LYS A 1 260 ? -16.305 -0.112 -8.663 1.00 95.81 260 LYS A C 1
ATOM 2111 O O . LYS A 1 260 ? -16.108 -1.314 -8.825 1.00 95.81 260 LYS A O 1
ATOM 2116 N N . HIS A 1 261 ? -16.997 0.357 -7.623 1.00 96.31 261 HIS A N 1
ATOM 2117 C CA . HIS A 1 261 ? -17.408 -0.434 -6.462 1.00 96.31 261 HIS A CA 1
ATOM 2118 C C . HIS A 1 261 ? -16.249 -1.208 -5.809 1.00 96.31 261 HIS A C 1
ATOM 2120 O O . HIS A 1 261 ? -16.421 -2.357 -5.384 1.00 96.31 261 HIS A O 1
ATOM 2126 N N . VAL A 1 262 ? -15.069 -0.592 -5.733 1.00 97.19 262 VAL A N 1
ATOM 2127 C CA . VAL A 1 262 ? -13.848 -1.219 -5.211 1.00 97.19 262 VAL A CA 1
ATOM 2128 C C . VAL A 1 262 ? -13.231 -0.362 -4.123 1.00 97.19 262 VAL A C 1
ATOM 2130 O O . VAL A 1 262 ? -13.263 0.865 -4.179 1.00 97.19 262 VAL A O 1
ATOM 2133 N N . CYS A 1 263 ? -12.633 -1.013 -3.134 1.00 98.12 263 CYS A N 1
ATOM 2134 C CA . CYS A 1 263 ? -11.650 -0.381 -2.272 1.00 98.12 263 CYS A CA 1
ATOM 2135 C C . CYS A 1 263 ? -10.372 -1.208 -2.184 1.00 98.12 263 CYS A C 1
ATOM 2137 O O . CYS A 1 263 ? -10.398 -2.417 -2.392 1.00 98.12 263 CYS A O 1
ATOM 2139 N N . GLY A 1 264 ? -9.269 -0.569 -1.813 1.00 98.19 264 GLY A N 1
ATOM 2140 C CA . GLY A 1 264 ? -8.041 -1.255 -1.440 1.00 98.19 264 GLY A CA 1
ATOM 2141 C C . GLY A 1 264 ? -7.700 -1.048 0.027 1.00 98.19 264 GLY A C 1
ATOM 2142 O O . GLY A 1 264 ? -7.866 0.049 0.565 1.00 98.19 264 GLY A O 1
ATOM 2143 N N . LEU A 1 265 ? -7.223 -2.111 0.670 1.00 98.44 265 LEU A N 1
ATOM 2144 C CA . LEU A 1 265 ? -6.722 -2.100 2.039 1.00 98.44 265 LEU A CA 1
ATOM 2145 C C . LEU A 1 265 ? -5.197 -1.918 2.025 1.00 98.44 265 LEU A C 1
ATOM 2147 O O . LEU A 1 265 ? -4.452 -2.800 1.593 1.00 98.44 265 LEU A O 1
ATOM 2151 N N . TYR A 1 266 ? -4.737 -0.778 2.533 1.00 97.00 266 TYR A N 1
ATOM 2152 C CA . TYR A 1 266 ? -3.338 -0.350 2.525 1.00 97.00 266 TYR A CA 1
ATOM 2153 C C . TYR A 1 266 ? -2.819 -0.095 3.942 1.00 97.00 266 TYR A C 1
ATOM 2155 O O . TYR A 1 266 ? -3.588 0.021 4.894 1.00 97.00 266 TYR A O 1
ATOM 2163 N N . ASN A 1 267 ? -1.493 0.003 4.083 1.00 95.88 267 ASN A N 1
ATOM 2164 C CA . ASN A 1 267 ? -0.814 0.448 5.307 1.00 95.88 267 ASN A CA 1
ATOM 2165 C C . ASN A 1 267 ? -1.243 -0.282 6.594 1.00 95.88 267 ASN A C 1
ATOM 2167 O O . ASN A 1 267 ? -1.274 0.312 7.670 1.00 95.88 267 ASN A O 1
ATOM 2171 N N . VAL A 1 268 ? -1.580 -1.571 6.495 1.00 96.38 268 VAL A N 1
ATOM 2172 C CA . VAL A 1 268 ? -1.961 -2.367 7.667 1.00 96.38 268 VAL A CA 1
ATOM 2173 C C . VAL A 1 268 ? -0.718 -2.662 8.496 1.00 96.38 268 VAL A C 1
ATOM 2175 O O . VAL A 1 268 ? 0.193 -3.362 8.048 1.00 96.38 268 VAL A O 1
ATOM 2178 N N . ALA A 1 269 ? -0.687 -2.137 9.715 1.00 95.38 269 ALA A N 1
ATOM 2179 C CA . ALA A 1 269 ? 0.455 -2.242 10.611 1.00 95.38 269 ALA A CA 1
ATOM 2180 C C . ALA A 1 269 ? 0.011 -2.428 12.065 1.00 95.38 269 ALA A C 1
ATOM 2182 O O . ALA A 1 269 ? -1.059 -1.975 12.469 1.00 95.38 269 ALA A O 1
ATOM 2183 N N . THR A 1 270 ? 0.852 -3.100 12.854 1.00 95.12 270 THR A N 1
ATOM 2184 C CA . THR A 1 270 ? 0.661 -3.302 14.294 1.00 95.12 270 THR A CA 1
ATOM 2185 C C . THR A 1 270 ? 1.997 -3.167 15.012 1.00 95.12 270 THR A C 1
ATOM 2187 O O . THR A 1 270 ? 2.963 -3.877 14.688 1.00 95.12 270 THR A O 1
ATOM 2190 N N . LEU A 1 271 ? 2.015 -2.302 16.029 1.00 93.56 271 LEU A N 1
ATOM 2191 C CA . LEU A 1 271 ? 3.188 -1.949 16.821 1.00 93.56 271 LEU A CA 1
ATOM 2192 C C . LEU A 1 271 ? 3.982 -3.209 17.231 1.00 93.56 271 LEU A C 1
ATOM 2194 O O . LEU A 1 271 ? 3.389 -4.205 17.666 1.00 93.56 271 LEU A O 1
ATOM 2198 N N . PRO A 1 272 ? 5.324 -3.214 17.118 1.00 90.38 272 PRO A N 1
ATOM 2199 C CA . PRO A 1 272 ? 6.173 -4.340 17.496 1.00 90.38 272 PRO A CA 1
ATOM 2200 C C . PRO A 1 272 ? 6.332 -4.565 19.000 1.00 90.38 272 PRO A C 1
ATOM 2202 O O . PRO A 1 272 ? 7.383 -5.020 19.434 1.00 90.38 272 PRO A O 1
ATOM 2205 N N . ASN A 1 273 ? 5.296 -4.306 19.797 1.00 89.62 273 ASN A N 1
ATOM 2206 C CA . ASN A 1 273 ? 5.305 -4.585 21.227 1.00 89.62 273 ASN A CA 1
ATOM 2207 C C . ASN A 1 273 ? 4.802 -6.024 21.490 1.00 89.62 273 ASN A C 1
ATOM 2209 O O . ASN A 1 273 ? 3.634 -6.307 21.208 1.00 89.62 273 ASN A O 1
ATOM 2213 N N . PRO A 1 274 ? 5.626 -6.937 22.041 1.00 86.44 274 PRO A N 1
ATOM 2214 C CA . PRO A 1 274 ? 5.218 -8.311 22.346 1.00 86.44 274 PRO A CA 1
ATOM 2215 C C . PRO A 1 274 ? 3.989 -8.429 23.256 1.00 86.44 274 PRO A C 1
ATOM 2217 O O . PRO A 1 274 ? 3.222 -9.371 23.084 1.00 86.44 274 PRO A O 1
ATOM 2220 N N . GLN A 1 275 ? 3.776 -7.478 24.173 1.00 86.12 275 GLN A N 1
ATOM 2221 C CA . GLN A 1 275 ? 2.629 -7.461 25.093 1.00 86.12 275 GLN A CA 1
ATOM 2222 C C . GLN A 1 275 ? 1.316 -7.072 24.393 1.00 86.12 275 GLN A C 1
ATOM 2224 O O . GLN A 1 275 ? 0.232 -7.436 24.843 1.00 86.12 275 GLN A O 1
ATOM 2229 N N . LEU A 1 276 ? 1.406 -6.337 23.279 1.00 83.88 276 LEU A N 1
ATOM 2230 C CA . LEU A 1 276 ? 0.252 -5.844 22.514 1.00 83.88 276 LEU A CA 1
ATOM 2231 C C . LEU A 1 276 ? 0.005 -6.664 21.240 1.00 83.88 276 LEU A C 1
ATOM 2233 O O . LEU A 1 276 ? -1.093 -6.658 20.681 1.00 83.88 276 LEU A O 1
ATOM 2237 N N . ARG A 1 277 ? 1.021 -7.396 20.771 1.00 82.06 277 ARG A N 1
ATOM 2238 C CA . ARG A 1 277 ? 0.922 -8.304 19.628 1.00 82.06 277 ARG A CA 1
ATOM 2239 C C . ARG A 1 277 ? 0.110 -9.547 19.967 1.00 82.06 277 ARG A C 1
ATOM 2241 O O . ARG A 1 277 ? -0.059 -9.926 21.116 1.00 82.06 277 ARG A O 1
ATOM 2248 N N . ARG A 1 278 ? -0.379 -10.208 18.913 1.00 81.38 278 ARG A N 1
ATOM 2249 C CA . ARG A 1 278 ? -1.177 -11.448 18.988 1.00 81.38 278 ARG A CA 1
ATOM 2250 C C . ARG A 1 278 ? -2.522 -11.307 19.720 1.00 81.38 278 ARG A C 1
ATOM 2252 O O . ARG A 1 278 ? -3.229 -12.297 19.834 1.00 81.38 278 ARG A O 1
ATOM 2259 N N . LYS A 1 279 ? -2.944 -10.086 20.069 1.00 84.44 279 LYS A N 1
ATOM 2260 C CA . LYS A 1 279 ? -4.305 -9.760 20.535 1.00 84.44 279 LYS A CA 1
ATOM 2261 C C . LYS A 1 279 ? -5.357 -9.693 19.410 1.00 84.44 279 LYS A C 1
ATOM 2263 O O . LYS A 1 279 ? -6.474 -9.248 19.624 1.00 84.44 279 LYS A O 1
ATOM 2268 N N . GLY A 1 280 ? -5.006 -10.077 18.180 1.00 88.38 280 GLY A N 1
ATOM 2269 C CA . GLY A 1 280 ? -5.932 -10.048 17.040 1.00 88.38 280 GLY A CA 1
ATOM 2270 C C . GLY A 1 280 ? -6.265 -8.651 16.499 1.00 88.38 280 GLY A C 1
ATOM 2271 O O . GLY A 1 280 ? -7.140 -8.540 15.650 1.00 88.38 280 GLY A O 1
ATOM 2272 N N . THR A 1 281 ? -5.556 -7.598 16.913 1.00 91.81 281 THR A N 1
ATOM 2273 C CA . THR A 1 281 ? -5.844 -6.191 16.563 1.00 91.81 281 THR A CA 1
ATOM 2274 C C . THR A 1 281 ? -5.794 -5.914 15.059 1.00 91.81 281 THR A C 1
ATOM 2276 O O . THR A 1 281 ? -6.707 -5.293 14.526 1.00 91.81 281 THR A O 1
ATOM 2279 N N . ALA A 1 282 ? -4.806 -6.462 14.343 1.00 91.62 282 ALA A N 1
ATOM 2280 C CA . ALA A 1 282 ? -4.746 -6.383 12.880 1.00 91.62 282 ALA A CA 1
ATOM 2281 C C . ALA A 1 282 ? -5.961 -7.046 12.210 1.00 91.62 282 ALA A C 1
ATOM 2283 O O . ALA A 1 282 ? -6.492 -6.529 11.228 1.00 91.62 282 ALA A O 1
ATOM 2284 N N . ARG A 1 283 ? -6.413 -8.192 12.743 1.00 92.25 283 ARG A N 1
ATOM 2285 C CA . ARG A 1 283 ? -7.580 -8.925 12.230 1.00 92.25 283 ARG A CA 1
ATOM 2286 C C . ARG A 1 283 ? -8.865 -8.152 12.510 1.00 92.25 283 ARG A C 1
ATOM 2288 O O . ARG A 1 283 ? -9.689 -8.040 11.610 1.00 92.25 283 ARG A O 1
ATOM 2295 N N . LEU A 1 284 ? -9.006 -7.615 13.722 1.00 92.12 284 LEU A N 1
ATOM 2296 C CA . LEU A 1 284 ? -10.118 -6.761 14.132 1.00 92.12 284 LEU A CA 1
ATOM 2297 C C . LEU A 1 284 ? -10.228 -5.544 13.208 1.00 92.12 284 LEU A C 1
ATOM 2299 O O . LEU A 1 284 ? -11.268 -5.348 12.584 1.00 92.12 284 LEU A O 1
ATOM 2303 N N . LEU A 1 285 ? -9.136 -4.788 13.058 1.00 95.38 285 LEU A N 1
ATOM 2304 C CA . LEU A 1 285 ? -9.107 -3.583 12.234 1.00 95.38 285 LEU A CA 1
ATOM 2305 C C . LEU A 1 285 ? -9.378 -3.894 10.760 1.00 95.38 285 LEU A C 1
ATOM 2307 O O . LEU A 1 285 ? -10.227 -3.256 10.147 1.00 95.38 285 LEU A O 1
ATOM 2311 N N . SER A 1 286 ? -8.719 -4.913 10.201 1.00 96.00 286 SER A N 1
ATOM 2312 C CA . SER A 1 286 ? -8.935 -5.312 8.803 1.00 96.00 286 SER A CA 1
ATOM 2313 C C . SER A 1 286 ? -10.380 -5.752 8.564 1.00 96.00 286 SER A C 1
ATOM 2315 O O . SER A 1 286 ? -10.985 -5.346 7.579 1.00 96.00 286 SER A O 1
ATOM 2317 N N . ARG A 1 287 ? -10.974 -6.539 9.474 1.00 93.56 287 ARG A N 1
ATOM 2318 C CA . ARG A 1 287 ? -12.382 -6.946 9.364 1.00 93.56 287 ARG A CA 1
ATOM 2319 C C . ARG A 1 287 ? -13.314 -5.737 9.417 1.00 93.56 287 ARG A C 1
ATOM 2321 O O . ARG A 1 287 ? -14.204 -5.646 8.579 1.00 93.56 287 ARG A O 1
ATOM 2328 N N . TYR A 1 288 ? -13.109 -4.833 10.373 1.00 93.94 288 TYR A N 1
ATOM 2329 C CA . TYR A 1 288 ? -13.921 -3.626 10.522 1.00 93.94 288 TYR A CA 1
ATOM 2330 C C . TYR A 1 288 ? -13.885 -2.772 9.248 1.00 93.94 288 TYR A C 1
ATOM 2332 O O . TYR A 1 288 ? -14.924 -2.474 8.665 1.00 93.94 288 TYR A O 1
ATOM 2340 N N . VAL A 1 289 ? -12.685 -2.461 8.756 1.00 95.50 289 VAL A N 1
ATOM 2341 C CA . VAL A 1 289 ? -12.494 -1.632 7.559 1.00 95.50 289 VAL A CA 1
ATOM 2342 C C . VAL A 1 289 ? -13.087 -2.288 6.305 1.00 95.50 289 VAL A C 1
ATOM 2344 O O . VAL A 1 289 ? -13.713 -1.619 5.488 1.00 95.50 289 VAL A O 1
ATOM 2347 N N . VAL A 1 290 ? -12.941 -3.602 6.145 1.00 94.06 290 VAL A N 1
ATOM 2348 C CA . VAL A 1 290 ? -13.439 -4.303 4.953 1.00 94.06 290 VAL A CA 1
ATOM 2349 C C . VAL A 1 290 ? -14.962 -4.469 4.987 1.00 94.06 290 VAL A C 1
ATOM 2351 O O . VAL A 1 290 ? -15.643 -4.162 4.009 1.00 94.06 290 VAL A O 1
ATOM 2354 N N . TYR A 1 291 ? -15.517 -4.939 6.105 1.00 91.75 291 TYR A N 1
ATOM 2355 C CA . TYR A 1 291 ? -16.916 -5.365 6.172 1.00 91.75 291 TYR A CA 1
ATOM 2356 C C . TYR A 1 291 ? -17.858 -4.313 6.756 1.00 91.75 291 TYR A C 1
ATOM 2358 O O . TYR A 1 291 ? -18.943 -4.114 6.215 1.00 91.75 291 TYR A O 1
ATOM 2366 N N . GLU A 1 292 ? -17.481 -3.627 7.833 1.00 90.56 292 GLU A N 1
ATOM 2367 C CA . GLU A 1 292 ? -18.346 -2.582 8.398 1.00 90.56 292 GLU A CA 1
ATOM 2368 C C . GLU A 1 292 ? -18.297 -1.333 7.518 1.00 90.56 292 GLU A C 1
ATOM 2370 O O . GLU A 1 292 ? -19.333 -0.812 7.111 1.00 90.56 292 GLU A O 1
ATOM 2375 N N . ILE A 1 293 ? -17.094 -0.902 7.141 1.00 93.06 293 ILE A N 1
ATOM 2376 C CA . ILE A 1 293 ? -16.933 0.291 6.313 1.00 93.06 293 ILE A CA 1
ATOM 2377 C C . ILE A 1 293 ? -17.163 -0.023 4.830 1.00 93.06 293 ILE A C 1
ATOM 2379 O O . ILE A 1 293 ? -18.094 0.502 4.223 1.00 93.06 293 ILE A O 1
ATOM 2383 N N . GLY A 1 294 ? -16.344 -0.895 4.236 1.00 91.62 294 GLY A N 1
ATOM 2384 C CA . GLY A 1 294 ? -16.398 -1.170 2.797 1.00 91.62 294 GLY A CA 1
ATOM 2385 C C . GLY A 1 294 ? -17.736 -1.751 2.330 1.00 91.62 294 GLY A C 1
ATOM 2386 O O . GLY A 1 294 ? -18.350 -1.224 1.403 1.00 91.62 294 GLY A O 1
ATOM 2387 N N . LYS A 1 295 ? -18.212 -2.819 2.980 1.00 92.06 295 LYS A N 1
ATOM 2388 C CA . LYS A 1 295 ? -19.469 -3.484 2.600 1.00 92.06 295 LYS A CA 1
ATOM 2389 C C . LYS A 1 295 ? -20.703 -2.739 3.112 1.00 92.06 295 LYS A C 1
ATOM 2391 O O . LYS A 1 295 ? -21.530 -2.333 2.303 1.00 92.06 295 LYS A O 1
ATOM 2396 N N . LYS A 1 296 ? -20.867 -2.589 4.433 1.00 89.94 296 LYS A N 1
ATOM 2397 C CA . LYS A 1 296 ? -22.137 -2.097 5.005 1.00 89.94 296 LYS A CA 1
ATOM 2398 C C . LYS A 1 296 ? -22.341 -0.595 4.823 1.00 89.94 296 LYS A C 1
ATOM 2400 O O . LYS A 1 296 ? -23.429 -0.196 4.429 1.00 89.94 296 LYS A O 1
ATOM 2405 N N . GLN A 1 297 ? -21.330 0.227 5.109 1.00 92.44 297 GLN A N 1
ATOM 2406 C CA . GLN A 1 297 ? -21.469 1.682 4.998 1.00 92.44 297 GLN A CA 1
ATOM 2407 C C . GLN A 1 297 ? -21.414 2.158 3.539 1.00 92.44 297 GLN A C 1
ATOM 2409 O O . GLN A 1 297 ? -22.189 3.028 3.155 1.00 92.44 297 GLN A O 1
ATOM 2414 N N . LEU A 1 298 ? -20.488 1.618 2.739 1.00 94.12 298 LEU A N 1
ATOM 2415 C CA . LEU A 1 298 ? -20.190 2.136 1.396 1.00 94.12 298 LEU A CA 1
ATOM 2416 C C . LEU A 1 298 ? -20.778 1.303 0.246 1.00 94.12 298 LEU A C 1
ATOM 2418 O O . LEU A 1 298 ? -20.732 1.749 -0.899 1.00 94.12 298 LEU A O 1
ATOM 2422 N N . GLY A 1 299 ? -21.314 0.106 0.508 1.00 95.25 299 GLY A N 1
ATOM 2423 C CA . GLY A 1 299 ? -21.934 -0.732 -0.527 1.00 95.25 299 GLY A CA 1
ATOM 2424 C C . GLY A 1 299 ? -20.966 -1.191 -1.625 1.00 95.25 299 GLY A C 1
ATOM 2425 O O . GLY A 1 299 ? -21.365 -1.350 -2.781 1.00 95.25 299 GLY A O 1
ATOM 2426 N N . LEU A 1 300 ? -19.681 -1.362 -1.302 1.00 96.19 300 LEU A N 1
ATOM 2427 C CA . LEU A 1 300 ? -18.663 -1.780 -2.269 1.00 96.19 300 LEU A CA 1
ATOM 2428 C C . LEU A 1 300 ? -18.762 -3.283 -2.561 1.00 96.19 300 LEU A C 1
ATOM 2430 O O . LEU A 1 300 ? -19.211 -4.069 -1.728 1.00 96.19 300 LEU A O 1
ATOM 2434 N N . LYS A 1 301 ? -18.302 -3.693 -3.747 1.00 95.19 301 LYS A N 1
ATOM 2435 C CA . LYS A 1 301 ? -18.356 -5.085 -4.227 1.00 95.19 301 LYS A CA 1
ATOM 2436 C C . LYS A 1 301 ? -17.061 -5.847 -3.981 1.00 95.19 301 LYS A C 1
ATOM 2438 O O . LYS A 1 301 ? -17.110 -7.058 -3.755 1.00 95.19 301 LYS A O 1
ATOM 2443 N N . TYR A 1 302 ? -15.922 -5.160 -4.025 1.00 96.62 302 TYR A N 1
ATOM 2444 C CA . TYR A 1 302 ? -14.606 -5.780 -3.903 1.00 96.62 302 TYR A CA 1
ATOM 2445 C C . TYR A 1 302 ? -13.697 -5.015 -2.947 1.00 96.62 302 TYR A C 1
ATOM 2447 O O . TYR A 1 302 ? -13.717 -3.786 -2.908 1.00 96.62 302 TYR A O 1
ATOM 2455 N N . CYS A 1 303 ? -12.859 -5.760 -2.227 1.00 97.88 303 CYS A N 1
ATOM 2456 C CA . CYS A 1 303 ? -11.715 -5.215 -1.508 1.00 97.88 303 CYS A CA 1
ATOM 2457 C C . CYS A 1 303 ? -10.417 -5.858 -2.013 1.00 97.88 303 CYS A C 1
ATOM 2459 O O . CYS A 1 303 ? -10.313 -7.084 -2.040 1.00 97.88 303 CYS A O 1
ATOM 2461 N N . THR A 1 304 ? -9.436 -5.055 -2.412 1.00 97.75 304 THR A N 1
ATOM 2462 C CA . THR A 1 304 ? -8.137 -5.486 -2.946 1.00 97.75 304 THR A CA 1
ATOM 2463 C C . THR A 1 304 ? -7.014 -5.240 -1.941 1.00 97.75 304 THR A C 1
ATOM 2465 O O . THR A 1 304 ? -7.092 -4.341 -1.107 1.00 97.75 304 THR A O 1
ATOM 2468 N N . LEU A 1 305 ? -5.940 -6.030 -2.001 1.00 97.25 305 LEU A N 1
ATOM 2469 C CA . LEU A 1 305 ? -4.693 -5.733 -1.291 1.00 97.25 305 LEU A CA 1
ATOM 2470 C C . LEU A 1 305 ? -3.491 -6.450 -1.907 1.00 97.25 305 LEU A C 1
ATOM 2472 O O . LEU A 1 305 ? -3.624 -7.450 -2.613 1.00 97.25 305 LEU A O 1
ATOM 2476 N N . GLN A 1 306 ? -2.296 -5.972 -1.565 1.00 95.38 306 GLN A N 1
ATOM 2477 C CA . GLN A 1 306 ? -1.048 -6.717 -1.708 1.00 95.38 306 GLN A CA 1
ATOM 2478 C C . GLN A 1 306 ? -0.616 -7.190 -0.317 1.00 95.38 306 GLN A C 1
ATOM 2480 O O . GLN A 1 306 ? -0.323 -6.382 0.564 1.00 95.38 306 GLN A O 1
ATOM 2485 N N . SER A 1 307 ? -0.598 -8.503 -0.096 1.00 94.88 307 SER A N 1
ATOM 2486 C CA . SER A 1 307 ? -0.290 -9.068 1.214 1.00 94.88 307 SER A CA 1
ATOM 2487 C C . SER A 1 307 ? 1.207 -9.311 1.390 1.00 94.88 307 SER A C 1
ATOM 2489 O O . SER A 1 307 ? 1.915 -9.698 0.462 1.00 94.88 307 SER A O 1
ATOM 2491 N N . SER A 1 308 ? 1.689 -9.134 2.620 1.00 91.25 308 SER A N 1
ATOM 2492 C CA . SER A 1 308 ? 2.983 -9.670 3.029 1.00 91.25 308 SER A CA 1
ATOM 2493 C C . SER A 1 308 ? 2.866 -11.166 3.325 1.00 91.25 308 SER A C 1
ATOM 2495 O O . SER A 1 308 ? 1.818 -11.662 3.742 1.00 91.25 308 SER A O 1
ATOM 2497 N N . LYS A 1 309 ? 3.982 -11.896 3.230 1.00 88.44 309 LYS A N 1
ATOM 2498 C CA . LYS A 1 309 ? 4.027 -13.320 3.606 1.00 88.44 309 LYS A CA 1
ATOM 2499 C C . LYS A 1 309 ? 3.495 -13.578 5.027 1.00 88.44 309 LYS A C 1
ATOM 2501 O O . LYS A 1 309 ? 2.873 -14.606 5.269 1.00 88.44 309 LYS A O 1
ATOM 2506 N N . ALA A 1 310 ? 3.706 -12.637 5.951 1.00 86.69 310 ALA A N 1
ATOM 2507 C CA . ALA A 1 310 ? 3.249 -12.744 7.336 1.00 86.69 310 ALA A CA 1
ATOM 2508 C C . ALA A 1 310 ? 1.726 -12.569 7.497 1.00 86.69 310 ALA A C 1
ATOM 2510 O O . ALA A 1 310 ? 1.138 -13.178 8.387 1.00 86.69 310 ALA A O 1
ATOM 2511 N N . ALA A 1 311 ? 1.085 -11.757 6.650 1.00 92.12 311 ALA A N 1
ATOM 2512 C CA . ALA A 1 311 ? -0.343 -11.446 6.746 1.00 92.12 311 ALA A CA 1
ATOM 2513 C C . ALA A 1 311 ? -1.228 -12.310 5.828 1.00 92.12 311 ALA A C 1
ATOM 2515 O O . ALA A 1 311 ? -2.450 -12.283 5.949 1.00 92.12 311 ALA A O 1
ATOM 2516 N N . TYR A 1 312 ? -0.635 -13.111 4.939 1.00 94.75 312 TYR A N 1
ATOM 2517 C CA . TYR A 1 312 ? -1.357 -13.906 3.942 1.00 94.75 312 TYR A CA 1
ATOM 2518 C C . TYR A 1 312 ? -2.455 -14.799 4.541 1.00 94.75 312 TYR A C 1
ATOM 2520 O O . TYR A 1 312 ? -3.608 -14.761 4.110 1.00 94.75 312 TYR A O 1
ATOM 2528 N N . ASN A 1 313 ? -2.124 -15.563 5.588 1.00 94.12 313 ASN A N 1
ATOM 2529 C CA . ASN A 1 313 ? -3.090 -16.449 6.246 1.00 94.12 313 ASN A CA 1
ATOM 2530 C C . ASN A 1 313 ? -4.180 -15.673 6.997 1.00 94.12 313 ASN A C 1
ATOM 2532 O O . ASN A 1 313 ? -5.317 -16.136 7.054 1.00 94.12 313 ASN A O 1
ATOM 2536 N N . LEU A 1 314 ? -3.860 -14.489 7.531 1.00 93.06 314 LEU A N 1
ATOM 2537 C CA . LEU A 1 314 ? -4.852 -13.611 8.152 1.00 93.06 314 LEU A CA 1
ATOM 2538 C C . LEU A 1 314 ? -5.885 -13.166 7.116 1.00 93.06 314 LEU A C 1
ATOM 2540 O O . LEU A 1 314 ? -7.079 -13.279 7.370 1.00 93.06 314 LEU A O 1
ATOM 2544 N N . TYR A 1 315 ? -5.454 -12.711 5.937 1.00 96.38 315 TYR A N 1
ATOM 2545 C CA . TYR A 1 315 ? -6.399 -12.256 4.915 1.00 96.38 315 TYR A CA 1
ATOM 2546 C C . TYR A 1 315 ? -7.198 -13.407 4.302 1.00 96.38 315 TYR A C 1
ATOM 2548 O O . TYR A 1 315 ? -8.389 -13.239 4.054 1.00 96.38 315 TYR A O 1
ATOM 2556 N N . LYS A 1 316 ? -6.615 -14.607 4.168 1.00 94.56 316 LYS A N 1
ATOM 2557 C CA . LYS A 1 316 ? -7.388 -15.810 3.812 1.00 94.56 316 LYS A CA 1
ATOM 2558 C C . LYS A 1 316 ? -8.535 -16.076 4.788 1.00 94.56 316 LYS A C 1
ATOM 2560 O O . LYS A 1 316 ? -9.649 -16.347 4.359 1.00 94.56 316 LYS A O 1
ATOM 2565 N N . GLN A 1 317 ? -8.288 -15.946 6.093 1.00 91.44 317 GLN A N 1
ATOM 2566 C CA . GLN A 1 317 ? -9.331 -16.078 7.122 1.00 91.44 317 GLN A CA 1
ATOM 2567 C C . GLN A 1 317 ? -10.389 -14.965 7.064 1.00 91.44 317 GLN A C 1
ATOM 2569 O O . GLN A 1 317 ? -11.452 -15.109 7.661 1.00 91.44 317 GLN A O 1
ATOM 2574 N N . LEU A 1 318 ? -10.097 -13.853 6.386 1.00 91.44 318 LEU A N 1
ATOM 2575 C CA . LEU A 1 318 ? -11.039 -12.766 6.124 1.00 91.44 318 LEU A CA 1
ATOM 2576 C C . LEU A 1 318 ? -11.735 -12.900 4.763 1.00 91.44 318 LEU A C 1
ATOM 2578 O O . LEU A 1 318 ? -12.399 -11.955 4.359 1.00 91.44 318 LEU A O 1
ATOM 2582 N N . GLY A 1 319 ? -11.597 -14.029 4.061 1.00 93.06 319 GLY A N 1
ATOM 2583 C CA . GLY A 1 319 ? -12.270 -14.276 2.781 1.00 93.06 319 GLY A CA 1
ATOM 2584 C C . GLY A 1 319 ? -11.514 -13.780 1.546 1.00 93.06 319 GLY A C 1
ATOM 2585 O O . GLY A 1 319 ? -12.023 -13.904 0.434 1.00 93.06 319 GLY A O 1
ATOM 2586 N N . PHE A 1 320 ? -10.294 -13.256 1.702 1.00 95.44 320 PHE A N 1
ATOM 2587 C CA . PHE A 1 320 ? -9.476 -12.879 0.553 1.00 95.44 320 PHE A CA 1
ATOM 2588 C C . PHE A 1 320 ? -8.948 -14.119 -0.173 1.00 95.44 320 PHE A C 1
ATOM 2590 O O . PHE A 1 320 ? -8.365 -15.026 0.431 1.00 95.44 320 PHE A O 1
ATOM 2597 N N . VAL A 1 321 ? -9.068 -14.110 -1.496 1.00 94.06 321 VAL A N 1
ATOM 2598 C CA . VAL A 1 321 ? -8.506 -15.115 -2.396 1.00 94.06 321 VAL A CA 1
ATOM 2599 C C . VAL A 1 321 ? -7.257 -14.574 -3.086 1.00 94.06 321 VAL A C 1
ATOM 2601 O O . VAL A 1 321 ? -7.157 -13.391 -3.401 1.00 94.06 321 VAL A O 1
ATOM 2604 N N . HIS A 1 322 ? -6.279 -15.450 -3.302 1.00 94.44 322 HIS A N 1
ATOM 2605 C CA . HIS A 1 322 ? -5.065 -15.130 -4.048 1.00 94.44 322 HIS A CA 1
ATOM 2606 C C . HIS A 1 322 ? -5.358 -15.192 -5.552 1.00 94.44 322 HIS A C 1
ATOM 2608 O O . HIS A 1 322 ? -5.782 -16.241 -6.040 1.00 94.44 322 HIS A O 1
ATOM 2614 N N . VAL A 1 323 ? -5.127 -14.089 -6.268 1.00 92.38 323 VAL A N 1
ATOM 2615 C CA . VAL A 1 323 ? -5.397 -13.992 -7.716 1.00 92.38 323 VAL A CA 1
ATOM 2616 C C . VAL A 1 323 ? -4.136 -13.893 -8.572 1.00 92.38 323 VAL A C 1
ATOM 2618 O O . VAL A 1 323 ? -4.189 -14.230 -9.748 1.00 92.38 323 VAL A O 1
ATOM 2621 N N . GLY A 1 324 ? -2.998 -13.519 -7.989 1.00 91.50 324 GLY A N 1
ATOM 2622 C CA . GLY A 1 324 ? -1.699 -13.506 -8.658 1.00 91.50 324 GLY A CA 1
ATOM 2623 C C . GLY A 1 324 ? -0.617 -12.894 -7.776 1.00 91.50 324 GLY A C 1
ATOM 2624 O O . GLY A 1 324 ? -0.918 -12.348 -6.717 1.00 91.50 324 GLY A O 1
ATOM 2625 N N . ASP A 1 325 ? 0.633 -12.935 -8.225 1.00 93.00 325 ASP A N 1
ATOM 2626 C CA . ASP A 1 325 ? 1.772 -12.369 -7.499 1.00 93.00 325 ASP A CA 1
ATOM 2627 C C . ASP A 1 325 ? 2.294 -11.091 -8.163 1.00 93.00 325 ASP A C 1
ATOM 2629 O O . ASP A 1 325 ? 2.239 -10.931 -9.380 1.00 93.00 325 ASP A O 1
ATOM 2633 N N . TRP A 1 326 ? 2.882 -10.212 -7.359 1.00 91.38 326 TRP A N 1
ATOM 2634 C CA . TRP A 1 326 ? 3.771 -9.143 -7.799 1.00 91.38 326 TRP A CA 1
ATOM 2635 C C . TRP A 1 326 ? 5.210 -9.607 -7.637 1.00 91.38 326 TRP A C 1
ATOM 2637 O O . TRP A 1 326 ? 5.624 -9.934 -6.527 1.00 91.38 326 TRP A O 1
ATOM 2647 N N . SER A 1 327 ? 5.977 -9.627 -8.719 1.00 92.25 327 SER A N 1
ATOM 2648 C CA . SER A 1 327 ? 7.424 -9.815 -8.668 1.00 92.25 327 SER A CA 1
ATOM 2649 C C . SER A 1 327 ? 8.104 -8.478 -8.426 1.00 92.25 327 SER A C 1
ATOM 2651 O O . SER A 1 327 ? 7.841 -7.506 -9.132 1.00 92.25 327 SER A O 1
ATOM 2653 N N . HIS A 1 328 ? 8.973 -8.435 -7.424 1.00 91.56 328 HIS A N 1
ATOM 2654 C CA . HIS A 1 328 ? 9.698 -7.234 -7.050 1.00 91.56 328 HIS A CA 1
ATOM 2655 C C . HIS A 1 328 ? 11.164 -7.334 -7.444 1.00 91.56 328 HIS A C 1
ATOM 2657 O O . HIS A 1 328 ? 11.832 -8.320 -7.113 1.00 91.56 328 HIS A O 1
ATOM 2663 N N . ALA A 1 329 ? 11.663 -6.288 -8.095 1.00 91.06 329 ALA A N 1
ATOM 2664 C CA . ALA A 1 329 ? 13.062 -6.139 -8.464 1.00 91.06 329 ALA A CA 1
ATOM 2665 C C . ALA A 1 329 ? 13.598 -4.784 -7.984 1.00 91.06 329 ALA A C 1
ATOM 2667 O O . ALA A 1 329 ? 12.849 -3.815 -7.920 1.00 91.06 329 ALA A O 1
ATOM 2668 N N . VAL A 1 330 ? 14.876 -4.689 -7.632 1.00 89.81 330 VAL A N 1
ATOM 2669 C CA . VAL A 1 330 ? 15.495 -3.455 -7.120 1.00 89.81 330 VAL A CA 1
ATOM 2670 C C . VAL A 1 330 ? 16.599 -2.973 -8.053 1.00 89.81 330 VAL A C 1
ATOM 2672 O O . VAL A 1 330 ? 17.406 -3.780 -8.506 1.00 89.81 330 VAL A O 1
ATOM 2675 N N . SER A 1 331 ? 16.656 -1.667 -8.328 1.00 87.44 331 SER A N 1
ATOM 2676 C CA . SER A 1 331 ? 17.771 -1.086 -9.087 1.00 87.44 331 SER A CA 1
ATOM 2677 C C . SER A 1 331 ? 18.997 -0.828 -8.182 1.00 87.44 331 SER A C 1
ATOM 2679 O O . SER A 1 331 ? 18.872 -0.173 -7.139 1.00 87.44 331 SER A O 1
ATOM 2681 N N . PRO A 1 332 ? 20.195 -1.311 -8.556 1.00 69.44 332 PRO A N 1
ATOM 2682 C CA . PRO A 1 332 ? 21.419 -1.300 -7.765 1.00 69.44 332 PRO A CA 1
ATOM 2683 C C . PRO A 1 332 ? 22.198 0.005 -7.818 1.00 69.44 332 PRO A C 1
ATOM 2685 O O . PRO A 1 332 ? 23.137 0.158 -7.037 1.00 69.44 332 PRO A O 1
ATOM 2688 N N . ASP A 1 333 ? 21.794 0.973 -8.639 1.00 64.69 333 ASP A N 1
ATOM 2689 C CA . ASP A 1 333 ? 22.362 2.326 -8.578 1.00 64.69 333 ASP A CA 1
ATOM 2690 C C . ASP A 1 333 ? 22.196 2.944 -7.169 1.00 64.69 333 ASP A C 1
ATOM 2692 O O . ASP A 1 333 ? 22.905 3.873 -6.786 1.00 64.69 333 ASP A O 1
ATOM 2696 N N . HIS A 1 334 ? 21.344 2.335 -6.333 1.00 55.88 334 HIS A N 1
ATOM 2697 C CA . HIS A 1 334 ? 21.196 2.598 -4.900 1.00 55.88 334 HIS A CA 1
ATOM 2698 C C . HIS A 1 334 ? 21.737 1.471 -3.995 1.00 55.88 334 HIS A C 1
ATOM 2700 O O . HIS A 1 334 ? 21.950 1.682 -2.800 1.00 55.88 334 HIS A O 1
ATOM 2706 N N . ALA A 1 335 ? 22.047 0.297 -4.556 1.00 53.56 335 ALA A N 1
ATOM 2707 C CA . ALA A 1 335 ? 22.796 -0.770 -3.897 1.00 53.56 335 ALA A CA 1
ATOM 2708 C C . ALA A 1 335 ? 24.274 -0.424 -3.704 1.00 53.56 335 ALA A C 1
ATOM 2710 O O . ALA A 1 335 ? 24.930 -1.155 -2.981 1.00 53.56 335 ALA A O 1
ATOM 2711 N N . HIS A 1 336 ? 24.799 0.697 -4.222 1.00 54.22 336 HIS A N 1
ATOM 2712 C CA . HIS A 1 336 ? 26.069 1.263 -3.738 1.00 54.22 336 HIS A CA 1
ATOM 2713 C C . HIS A 1 336 ? 26.109 1.265 -2.207 1.00 54.22 336 HIS A C 1
ATOM 2715 O O . HIS A 1 336 ? 27.122 0.908 -1.636 1.00 54.22 336 HIS A O 1
ATOM 2721 N N . TRP A 1 337 ? 25.009 1.598 -1.525 1.00 52.91 337 TRP A N 1
ATOM 2722 C CA . TRP A 1 337 ? 24.957 1.577 -0.061 1.00 52.91 337 TRP A CA 1
ATOM 2723 C C . TRP A 1 337 ? 25.026 0.159 0.497 1.00 52.91 337 TRP A C 1
ATOM 2725 O O . TRP A 1 337 ? 25.719 -0.080 1.476 1.00 52.91 337 TRP A O 1
ATOM 2735 N N . SER A 1 338 ? 24.332 -0.790 -0.129 1.00 54.84 338 SER A N 1
ATOM 2736 C CA . SER A 1 338 ? 24.334 -2.203 0.259 1.00 54.84 338 SER A CA 1
ATOM 2737 C C . SER A 1 338 ? 25.689 -2.857 0.004 1.00 54.84 338 SER A C 1
ATOM 2739 O O . SER A 1 338 ? 26.174 -3.587 0.857 1.00 54.84 338 SER A O 1
ATOM 2741 N N . ILE A 1 339 ? 26.315 -2.552 -1.132 1.00 61.75 339 ILE A N 1
ATOM 2742 C CA . ILE A 1 339 ? 27.648 -2.979 -1.553 1.00 61.75 339 ILE A CA 1
ATOM 2743 C C . ILE A 1 339 ? 28.698 -2.295 -0.690 1.00 61.75 339 ILE A C 1
ATOM 2745 O O . ILE A 1 339 ? 29.602 -2.970 -0.236 1.00 61.75 339 ILE A O 1
ATOM 2749 N N . GLN A 1 340 ? 28.574 -1.001 -0.395 1.00 60.00 340 GLN A N 1
ATOM 2750 C CA . GLN A 1 340 ? 29.486 -0.279 0.488 1.00 60.00 340 GLN A CA 1
ATOM 2751 C C . GLN A 1 340 ? 29.332 -0.744 1.935 1.00 60.00 340 GLN A C 1
ATOM 2753 O O . GLN A 1 340 ? 30.329 -0.876 2.624 1.00 60.00 340 GLN A O 1
ATOM 2758 N N . LEU A 1 341 ? 28.125 -1.088 2.391 1.00 61.16 341 LEU A N 1
ATOM 2759 C CA . LEU A 1 341 ? 27.902 -1.738 3.681 1.00 61.16 341 LEU A CA 1
ATOM 2760 C C . LEU A 1 341 ? 28.512 -3.145 3.705 1.00 61.16 341 LEU A C 1
ATOM 2762 O O . LEU A 1 341 ? 29.217 -3.472 4.652 1.00 61.16 341 LEU A O 1
ATOM 2766 N N . LEU A 1 342 ? 28.292 -3.963 2.670 1.00 71.06 342 LEU A N 1
ATOM 2767 C CA . LEU A 1 342 ? 28.912 -5.286 2.528 1.00 71.06 342 LEU A CA 1
ATOM 2768 C C . LEU A 1 342 ? 30.436 -5.178 2.495 1.00 71.06 342 LEU A C 1
ATOM 2770 O O . LEU A 1 342 ? 31.111 -5.898 3.220 1.00 71.06 342 LEU A O 1
ATOM 2774 N N . MET A 1 343 ? 30.971 -4.242 1.717 1.00 73.56 343 MET A N 1
ATOM 2775 C CA . MET A 1 343 ? 32.390 -3.914 1.644 1.00 73.56 343 MET A CA 1
ATOM 2776 C C . MET A 1 343 ? 32.908 -3.444 2.995 1.00 73.56 343 MET A C 1
ATOM 2778 O O . MET A 1 343 ? 33.934 -3.938 3.431 1.00 73.56 343 MET A O 1
ATOM 2782 N N . ASN A 1 344 ? 32.196 -2.569 3.705 1.00 69.94 344 ASN A N 1
ATOM 2783 C CA . ASN A 1 344 ? 32.569 -2.120 5.045 1.00 69.94 344 ASN A CA 1
ATOM 2784 C C . ASN A 1 344 ? 32.547 -3.281 6.046 1.00 69.94 344 ASN A C 1
ATOM 2786 O O . ASN A 1 344 ? 33.437 -3.359 6.881 1.00 69.94 344 ASN A O 1
ATOM 2790 N N . ILE A 1 345 ? 31.598 -4.219 5.951 1.00 74.06 345 ILE A N 1
ATOM 2791 C CA . ILE A 1 345 ? 31.554 -5.438 6.777 1.00 74.06 345 ILE A CA 1
ATOM 2792 C C . ILE A 1 345 ? 32.728 -6.367 6.439 1.00 74.06 345 ILE A C 1
ATOM 2794 O O . ILE A 1 345 ? 33.370 -6.901 7.343 1.00 74.06 345 ILE A O 1
ATOM 2798 N N . VAL A 1 346 ? 33.031 -6.561 5.154 1.00 80.50 346 VAL A N 1
ATOM 2799 C CA . VAL A 1 346 ? 34.161 -7.378 4.686 1.00 80.50 346 VAL A CA 1
ATOM 2800 C C . VAL A 1 346 ? 35.491 -6.753 5.111 1.00 80.50 346 VAL A C 1
ATOM 2802 O O . VAL A 1 346 ? 36.336 -7.452 5.666 1.00 80.50 346 VAL A O 1
ATOM 2805 N N . LEU A 1 347 ? 35.660 -5.442 4.930 1.00 81.25 347 LEU A N 1
ATOM 2806 C CA . LEU A 1 347 ? 36.834 -4.676 5.351 1.00 81.25 347 LEU A CA 1
ATOM 2807 C C . LEU A 1 347 ? 36.971 -4.649 6.873 1.00 81.25 347 LEU A C 1
ATOM 2809 O O . LEU A 1 347 ? 38.075 -4.827 7.372 1.00 81.25 347 LEU A O 1
ATOM 2813 N N . LEU A 1 348 ? 35.873 -4.507 7.619 1.00 76.75 348 LEU A N 1
ATOM 2814 C CA . LEU A 1 348 ? 35.869 -4.600 9.079 1.00 76.75 348 LEU A CA 1
ATOM 2815 C C . LEU A 1 348 ? 36.321 -5.991 9.535 1.00 76.75 348 LEU A C 1
ATOM 2817 O O . LEU A 1 348 ? 37.199 -6.091 10.385 1.00 76.75 348 LEU A O 1
ATOM 2821 N N . ARG A 1 349 ? 35.794 -7.067 8.931 1.00 76.50 349 ARG A N 1
ATOM 2822 C CA . ARG A 1 349 ? 36.245 -8.444 9.204 1.00 76.50 349 ARG A CA 1
ATOM 2823 C C . ARG A 1 349 ? 37.723 -8.642 8.866 1.00 76.50 349 ARG A C 1
ATOM 2825 O O . ARG A 1 349 ? 38.447 -9.274 9.632 1.00 76.50 349 ARG A O 1
ATOM 2832 N N . PHE A 1 350 ? 38.181 -8.096 7.743 1.00 80.62 350 PHE A N 1
ATOM 2833 C CA . PHE A 1 350 ? 39.581 -8.149 7.330 1.00 80.62 350 PHE A CA 1
ATOM 2834 C C . PHE A 1 350 ? 40.495 -7.381 8.300 1.00 80.62 350 PHE A C 1
ATOM 2836 O O . PHE A 1 350 ? 41.518 -7.910 8.731 1.00 80.62 350 PHE A O 1
ATOM 2843 N N . PHE A 1 351 ? 40.094 -6.180 8.720 1.00 79.44 351 PHE A N 1
ATOM 2844 C CA . PHE A 1 351 ? 40.810 -5.361 9.698 1.00 79.44 351 PHE A CA 1
ATOM 2845 C C . PHE A 1 351 ? 40.866 -6.026 11.077 1.00 79.44 351 PHE A C 1
ATOM 2847 O O . PHE A 1 351 ? 41.942 -6.106 11.667 1.00 79.44 351 PHE A O 1
ATOM 2854 N N . MET A 1 352 ? 39.745 -6.568 11.571 1.00 75.31 352 MET A N 1
ATOM 2855 C CA . MET A 1 352 ? 39.698 -7.351 12.815 1.00 75.31 352 MET A CA 1
ATOM 2856 C C . MET A 1 352 ? 40.674 -8.534 12.770 1.00 75.31 352 MET A C 1
ATOM 2858 O O . MET A 1 352 ? 41.401 -8.777 13.732 1.00 75.31 352 MET A O 1
ATOM 2862 N N . LYS A 1 353 ? 40.756 -9.224 11.624 1.00 76.88 353 LYS A N 1
ATOM 2863 C CA . LYS A 1 353 ? 41.703 -10.325 11.409 1.00 76.88 353 LYS A CA 1
ATOM 2864 C C . LYS A 1 353 ? 43.168 -9.867 11.460 1.00 76.88 353 LYS A C 1
ATOM 2866 O O . LYS A 1 353 ? 43.970 -10.541 12.097 1.00 76.88 353 LYS A O 1
ATOM 2871 N N . ILE A 1 354 ? 43.521 -8.748 10.819 1.00 82.69 354 ILE A N 1
ATOM 2872 C CA . ILE A 1 354 ? 44.899 -8.208 10.813 1.00 82.69 354 ILE A CA 1
ATOM 2873 C C . ILE A 1 354 ? 45.318 -7.707 12.197 1.00 82.69 354 ILE A C 1
ATOM 2875 O O . ILE A 1 354 ? 46.440 -7.942 12.630 1.00 82.69 354 ILE A O 1
ATOM 2879 N N . THR A 1 355 ? 44.417 -7.029 12.903 1.00 82.00 355 THR A N 1
ATOM 2880 C CA . THR A 1 355 ? 44.705 -6.407 14.205 1.00 82.00 355 THR A CA 1
ATOM 2881 C C . THR A 1 355 ? 44.686 -7.388 15.376 1.00 82.00 355 THR A C 1
ATOM 2883 O O . THR A 1 355 ? 44.884 -6.984 16.520 1.00 82.00 355 THR A O 1
ATOM 2886 N N . GLY A 1 356 ? 44.440 -8.679 15.127 1.00 75.50 356 GLY A N 1
ATOM 2887 C CA . GLY A 1 356 ? 44.341 -9.683 16.186 1.00 75.50 356 GLY A CA 1
ATOM 2888 C C . GLY A 1 356 ? 43.132 -9.482 17.106 1.00 75.50 356 GLY A C 1
ATOM 2889 O O . GLY A 1 356 ? 43.044 -10.141 18.145 1.00 75.50 356 GLY A O 1
ATOM 2890 N N . ILE A 1 357 ? 42.185 -8.610 16.730 1.00 72.19 357 ILE A N 1
ATOM 2891 C CA . ILE A 1 357 ? 40.897 -8.472 17.407 1.00 72.19 357 ILE A CA 1
ATOM 2892 C C . ILE A 1 357 ? 40.131 -9.764 17.129 1.00 72.19 357 ILE A C 1
ATOM 2894 O O . ILE A 1 357 ? 39.536 -9.949 16.066 1.00 72.19 357 ILE A O 1
ATOM 2898 N N . A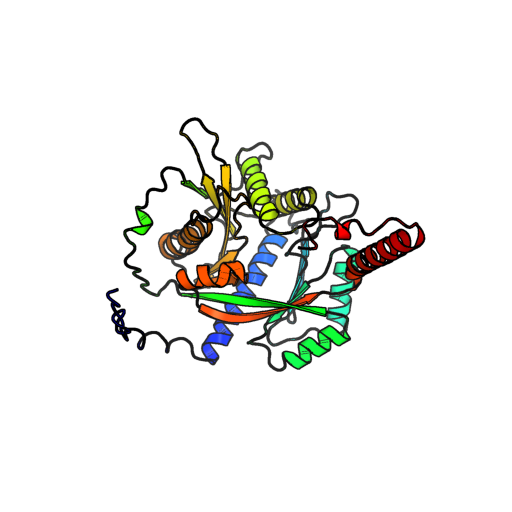RG A 1 358 ? 40.202 -10.698 18.085 1.00 60.62 358 ARG A N 1
ATOM 2899 C CA . ARG A 1 358 ? 39.483 -11.969 18.008 1.00 60.62 358 ARG A CA 1
ATOM 2900 C C . ARG A 1 358 ? 38.007 -11.694 17.763 1.00 60.62 358 ARG A C 1
ATOM 2902 O O . ARG A 1 358 ? 37.392 -10.889 18.458 1.00 60.62 358 ARG A O 1
ATOM 2909 N N . ASP A 1 359 ? 37.482 -12.395 16.768 1.00 54.81 359 ASP A N 1
ATOM 2910 C CA . ASP A 1 359 ? 36.081 -12.400 16.383 1.00 54.81 359 ASP A CA 1
ATOM 2911 C C . ASP A 1 359 ? 35.209 -12.520 17.646 1.00 54.81 359 ASP A C 1
ATOM 2913 O O . ASP A 1 359 ? 35.213 -13.550 18.328 1.00 54.81 359 ASP A O 1
ATOM 2917 N N . LEU A 1 360 ? 34.502 -11.440 18.005 1.00 52.09 360 LEU A N 1
ATOM 2918 C CA . LEU A 1 360 ? 33.646 -11.374 19.200 1.00 52.09 360 LEU A CA 1
ATOM 2919 C C . LEU A 1 360 ? 32.564 -12.472 19.194 1.00 52.09 360 LEU A C 1
ATOM 2921 O O . LEU A 1 360 ? 31.939 -12.743 20.218 1.00 52.09 360 LEU A O 1
ATOM 2925 N N . THR A 1 361 ? 32.363 -13.128 18.050 1.00 51.66 361 THR A N 1
ATOM 2926 C CA . THR A 1 361 ? 31.453 -14.253 17.846 1.00 51.66 361 THR A CA 1
ATOM 2927 C C . THR A 1 361 ? 31.900 -15.557 18.509 1.00 51.66 361 THR A C 1
ATOM 2929 O O . THR A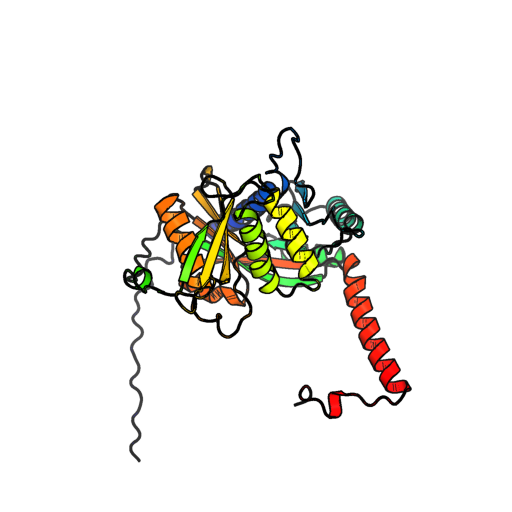 1 361 ? 31.035 -16.341 18.876 1.00 51.66 361 THR A O 1
ATOM 2932 N N . GLN A 1 362 ? 33.192 -15.787 18.788 1.00 48.75 362 GLN A N 1
ATOM 2933 C CA . GLN A 1 362 ? 33.623 -17.050 19.426 1.00 48.75 362 GLN A CA 1
ATOM 2934 C C . GLN A 1 362 ? 33.155 -17.209 20.887 1.00 48.75 362 GLN A C 1
ATOM 2936 O O . GLN A 1 362 ? 33.251 -18.299 21.451 1.00 48.75 362 GLN A O 1
ATOM 2941 N N . LYS A 1 363 ? 32.630 -16.146 21.509 1.00 47.44 363 LYS A N 1
ATOM 2942 C CA . LYS A 1 363 ? 31.974 -16.195 22.828 1.00 47.44 363 LYS A CA 1
ATOM 2943 C C . LYS A 1 363 ? 30.573 -15.576 22.851 1.00 47.44 363 LYS A C 1
ATOM 2945 O O . LYS A 1 363 ? 29.962 -15.549 23.918 1.00 47.44 363 LYS A O 1
ATOM 2950 N N . SER A 1 364 ? 30.056 -15.059 21.734 1.00 46.75 364 SER A N 1
ATOM 2951 C CA . SER A 1 364 ? 28.730 -14.437 21.732 1.00 46.75 364 SER A CA 1
ATOM 2952 C C . SER A 1 364 ? 27.627 -15.482 21.555 1.00 46.75 364 SER A C 1
ATOM 2954 O O . SER A 1 364 ? 27.782 -16.474 20.844 1.00 46.75 364 SER A O 1
ATOM 2956 N N . ASN A 1 365 ? 26.473 -15.230 22.174 1.00 47.12 365 ASN A N 1
ATOM 2957 C CA . ASN A 1 365 ? 25.266 -16.059 22.053 1.00 47.12 365 ASN A CA 1
ATOM 2958 C C . ASN A 1 365 ? 24.691 -16.125 20.621 1.00 47.12 365 ASN A C 1
ATOM 2960 O O . ASN A 1 365 ? 23.640 -16.715 20.436 1.00 47.12 365 ASN A O 1
ATOM 2964 N N . TRP A 1 366 ? 25.337 -15.503 19.628 1.00 38.31 366 TRP A N 1
ATOM 2965 C CA . TRP A 1 366 ? 24.980 -15.611 18.210 1.00 38.31 366 TRP A CA 1
ATOM 2966 C C . TRP A 1 366 ? 25.589 -16.836 17.515 1.00 38.31 366 TRP A C 1
ATOM 2968 O O . TRP A 1 366 ? 25.172 -17.162 16.408 1.00 38.31 366 TRP A O 1
ATOM 2978 N N . TYR A 1 367 ? 26.603 -17.471 18.115 1.00 37.19 367 TYR A N 1
ATOM 2979 C CA . TYR A 1 367 ? 27.268 -18.655 17.553 1.00 37.19 367 TYR A CA 1
ATOM 2980 C C . TYR A 1 367 ? 26.668 -19.983 18.054 1.00 37.19 367 TYR A C 1
ATOM 2982 O O . TYR A 1 367 ? 26.955 -21.036 17.491 1.00 37.19 367 TYR A O 1
ATOM 2990 N N . LYS A 1 368 ? 25.854 -19.938 19.115 1.00 40.25 368 LYS A N 1
ATOM 2991 C CA . LYS A 1 368 ? 24.976 -21.043 19.528 1.00 40.25 368 LYS A CA 1
ATOM 2992 C C . LYS A 1 368 ? 23.619 -20.860 18.872 1.00 40.25 368 LYS A C 1
ATOM 2994 O O . LYS A 1 368 ? 23.008 -21.897 18.542 1.00 40.25 368 LYS A O 1
#

Organism: Naegleria fowleri (NCBI:txid5763)

InterPro domains:
  IPR016181 Acyl-CoA N-acyltransferase [SSF55729] (199-327)

pLDDT: mean 82.14, std 17.63, range [32.97, 98.44]

Sequence (368 aa):
MISSKPSSLSENTANASSNNLWSTSNKQELFDLIWQNKNHYYEHLSHSNDREGMEGKNPCIISESKPSYFLSLGMDPYSDNGKVMTFYNQVHFHPTQFPNVEDLDRIKKYAKEAHVPLLASLPYYTSPNVEQRLEELFQNGFFMMTKSPGMICSLNTNLDHESSTAGETKFNDLQIGELKRNEDETSENNILLREWCNVLVSSFGFFSKKSTIEHFYHLFRNCKYGPNEKLRMFYVTHQESPQSQPIMISVASLFIEPEKHVCGLYNVATLPNPQLRRKGTARLLSRYVVYEIGKKQLGLKYCTLQSSKAAYNLYKQLGFVHVGDWSHAVSPDHAHWSIQLLMNIVLLRFFMKITGIRDLTQKSNWYK

Foldseek 3Di:
DDDDDDDDDDDPPDDPPPPPPCDLVNLQVVVVVQVVQVLVVLVQLQQQFCPPPDSHTQPQWDWDDDPFKTAICGFDPPDPLREDADPRQEIETDQEHHDDPVVLVVSVVVCVVSVYWYKYKYFDSRHDPSVVVVVVVVVVQWAWDDKWFKKKFFLPDPPVVVPPVVVPPPPVFKDKDWQDQDPPCPDPSLVVLLLQLLQLLQQDPTPDSVVSSVSSSSSPNRGDEDDPDQKIKMWMWGDPDPPGDTHTFWIWIWGDDLVQLEIEIDSTGGHPDPVRPPPCRSLVNVLCCCHVPSCVVRPGGMYIYTDDPVCVVSVVVVRMDGSGMITMIIRCVSVVVVVVVVVVVVVVVVVCVVVVVPDPLVPDPVVD

Secondary structure (DSSP, 8-state):
---PPPP--------SSSGGG--HHHHHHHHHHHHHHHHHHHHHHHH-B--TT--B--TTEEEEEETTEEEEEE--TTSTT-----TT-EEEEPSS----HHHHHHHHHHHHHTT---EEEEESSS-TTHHHHHHHHHHTT-EEEEEEEEEEEESSS----S-TTTSS---TTEEEEE----S-TTSHHHHHHHHHHHHHHHHTT-S-HHHHHHHHHHHHHTS--STTSSEEEEEEEE-SSTTSPPEEEEEEEEEEEGGGTEEEEEEEEE---TTTTTSSHHHHHHHIIIIIIIIIIT--SEEEEE--TTTHHHHHHTTPEEEEEEEEEE-TTTTHHHHHHHHHHHHHHHHHHHTT---GGGSSTT--